Protein AF-A0A954Y7D4-F1 (afdb_monomer_lite)

pLDDT: mean 88.64, std 15.69, range [35.59, 98.69]

Structure (mmCIF, N/CA/C/O backbone):
data_AF-A0A954Y7D4-F1
#
_entry.id   AF-A0A954Y7D4-F1
#
loop_
_atom_site.group_PDB
_atom_site.id
_atom_site.type_symbol
_atom_site.label_atom_id
_atom_site.label_alt_id
_atom_site.label_comp_id
_atom_site.label_asym_id
_atom_site.label_entity_id
_atom_site.label_seq_id
_atom_site.pdbx_PDB_ins_code
_atom_site.Cartn_x
_atom_site.Cartn_y
_atom_site.Cartn_z
_atom_site.occupancy
_atom_site.B_iso_or_equiv
_atom_site.auth_seq_id
_atom_site.auth_comp_id
_atom_site.auth_asym_id
_atom_site.auth_atom_id
_atom_site.pdbx_PDB_model_num
ATOM 1 N N . VAL A 1 1 ? 17.483 16.650 -18.311 1.00 74.38 1 VAL A N 1
ATOM 2 C CA . VAL A 1 1 ? 17.751 15.655 -19.384 1.00 74.38 1 VAL A CA 1
ATOM 3 C C . VAL A 1 1 ? 17.767 14.214 -18.869 1.00 74.38 1 VAL A C 1
ATOM 5 O O . VAL A 1 1 ? 16.974 13.431 -19.365 1.00 74.38 1 VAL A O 1
ATOM 8 N N . LYS A 1 2 ? 18.585 13.851 -17.862 1.00 79.56 2 LYS A N 1
ATOM 9 C CA . LYS A 1 2 ? 18.688 12.456 -17.364 1.00 79.56 2 LYS A CA 1
ATOM 10 C C . LYS A 1 2 ? 17.365 11.861 -16.849 1.00 79.56 2 LYS A C 1
ATOM 12 O O . LYS A 1 2 ? 17.023 10.765 -17.259 1.00 79.56 2 LYS A O 1
ATOM 17 N N . VAL A 1 3 ? 16.605 12.601 -16.031 1.00 80.62 3 VAL A N 1
ATOM 18 C CA . VAL A 1 3 ? 15.269 12.177 -15.548 1.00 80.62 3 VAL A CA 1
ATOM 19 C C . VAL A 1 3 ? 14.344 11.841 -16.715 1.00 80.62 3 VAL A C 1
ATOM 21 O O . VAL A 1 3 ? 13.822 10.737 -16.782 1.00 80.62 3 VAL A O 1
ATOM 24 N N . ASN A 1 4 ? 14.189 12.772 -17.661 1.00 83.06 4 ASN A N 1
ATOM 25 C CA . ASN A 1 4 ? 13.307 12.589 -18.813 1.00 83.06 4 ASN A CA 1
ATOM 26 C C . ASN A 1 4 ? 13.740 11.395 -19.663 1.00 83.06 4 ASN A C 1
ATOM 28 O O . ASN A 1 4 ? 12.890 10.632 -20.093 1.00 83.06 4 ASN A O 1
ATOM 32 N N . ALA A 1 5 ? 15.047 11.196 -19.862 1.00 81.69 5 ALA A N 1
ATOM 33 C CA . ALA A 1 5 ? 15.552 10.021 -20.563 1.00 81.69 5 ALA A CA 1
ATOM 34 C C . ALA A 1 5 ? 15.165 8.720 -19.838 1.00 81.69 5 ALA A C 1
ATOM 36 O O . ALA A 1 5 ? 14.685 7.791 -20.479 1.00 81.69 5 ALA A O 1
ATOM 37 N N . THR A 1 6 ? 15.298 8.661 -18.510 1.00 85.75 6 THR A N 1
ATOM 38 C CA . THR A 1 6 ? 14.879 7.493 -17.720 1.00 85.75 6 THR A CA 1
ATOM 39 C C . THR A 1 6 ? 13.364 7.278 -17.750 1.00 85.75 6 THR A C 1
ATOM 41 O O . THR A 1 6 ? 12.918 6.143 -17.883 1.00 85.75 6 THR A O 1
ATOM 44 N N . LEU A 1 7 ? 12.566 8.346 -17.691 1.00 87.50 7 LEU A N 1
ATOM 45 C CA . LEU A 1 7 ? 11.111 8.250 -17.840 1.00 87.50 7 LEU A CA 1
ATOM 46 C C . LEU A 1 7 ? 10.727 7.736 -19.233 1.00 87.50 7 LEU A C 1
ATOM 48 O O . LEU A 1 7 ? 9.885 6.851 -19.342 1.00 87.50 7 LEU A O 1
ATOM 52 N N . ILE A 1 8 ? 11.395 8.226 -20.283 1.00 88.88 8 ILE A N 1
ATOM 53 C CA . ILE A 1 8 ? 11.207 7.749 -21.657 1.00 88.88 8 ILE A CA 1
ATOM 54 C C . ILE A 1 8 ? 11.532 6.258 -21.753 1.00 88.88 8 ILE A C 1
ATOM 56 O O . ILE A 1 8 ? 10.765 5.542 -22.384 1.00 88.88 8 ILE A O 1
ATOM 60 N N . LEU A 1 9 ? 12.590 5.761 -21.093 1.00 84.81 9 LEU A N 1
ATOM 61 C CA . LEU A 1 9 ? 12.877 4.318 -21.052 1.00 84.81 9 LEU A CA 1
ATOM 62 C C . LEU A 1 9 ? 11.690 3.516 -20.504 1.00 84.81 9 LEU A C 1
ATOM 64 O O . LEU A 1 9 ? 11.359 2.475 -21.061 1.00 84.81 9 LEU A O 1
ATOM 68 N N . GLY A 1 10 ? 11.024 4.016 -19.461 1.00 86.38 10 GLY A N 1
ATOM 69 C CA . GLY A 1 10 ? 9.807 3.408 -18.919 1.00 86.38 10 GLY A CA 1
ATOM 70 C C . GLY A 1 10 ? 8.606 3.439 -19.867 1.00 86.38 10 GLY A C 1
ATOM 71 O O . GLY A 1 10 ? 7.658 2.693 -19.647 1.00 86.38 10 GLY A O 1
ATOM 72 N N . MET A 1 11 ? 8.627 4.279 -20.907 1.00 91.88 11 MET A N 1
ATOM 73 C CA . MET A 1 11 ? 7.579 4.409 -21.927 1.00 91.88 11 MET A CA 1
ATOM 74 C C . MET A 1 11 ? 7.837 3.569 -23.189 1.00 91.88 11 MET A C 1
ATOM 76 O O . MET A 1 11 ? 7.009 3.571 -24.103 1.00 91.88 11 MET A O 1
ATOM 80 N N . LEU A 1 12 ? 8.985 2.891 -23.280 1.00 92.56 12 LEU A N 1
ATOM 81 C CA . LEU A 1 12 ? 9.344 2.111 -24.462 1.00 92.56 12 LEU A CA 1
ATOM 82 C C . LEU A 1 12 ? 8.626 0.761 -24.465 1.00 92.56 12 LEU A C 1
ATOM 84 O O . LEU A 1 12 ? 8.824 -0.062 -23.571 1.00 92.56 12 LEU A O 1
ATOM 88 N N . ASP A 1 13 ? 7.863 0.517 -25.526 1.00 93.00 13 ASP A N 1
ATOM 89 C CA . ASP A 1 13 ? 7.131 -0.723 -25.753 1.00 93.00 13 ASP A CA 1
ATOM 90 C C . ASP A 1 13 ? 7.637 -1.390 -27.048 1.00 93.00 13 ASP A C 1
ATOM 92 O O . ASP A 1 13 ? 7.922 -0.724 -28.040 1.00 93.00 13 ASP A O 1
ATOM 96 N N . GLU A 1 14 ? 7.761 -2.719 -27.049 1.00 93.00 14 GLU A N 1
ATOM 97 C CA . GLU A 1 14 ? 7.911 -3.532 -28.268 1.00 93.00 14 GLU A CA 1
ATOM 98 C C . GLU A 1 14 ? 6.660 -3.465 -29.142 1.00 93.00 14 GLU A C 1
ATOM 100 O O . GLU A 1 14 ? 6.738 -3.538 -30.368 1.00 93.00 14 GLU A O 1
ATOM 105 N N . LYS A 1 15 ? 5.500 -3.338 -28.495 1.00 93.56 15 LYS A N 1
ATOM 106 C CA . LYS A 1 15 ? 4.202 -3.202 -29.140 1.00 93.56 15 LYS A CA 1
ATOM 107 C C . LYS A 1 15 ? 3.377 -2.170 -28.389 1.00 93.56 15 LYS A C 1
ATOM 109 O O . LYS A 1 15 ? 3.099 -2.350 -27.204 1.00 93.56 15 LYS A O 1
ATOM 114 N N . TYR A 1 16 ? 2.975 -1.124 -29.098 1.00 93.00 16 TYR A N 1
ATOM 115 C CA . TYR A 1 16 ? 2.093 -0.083 -28.584 1.00 93.00 16 TYR A CA 1
ATOM 116 C C . TYR A 1 16 ? 0.629 -0.441 -28.837 1.00 93.00 16 TYR A C 1
ATOM 118 O O . TYR A 1 16 ? 0.301 -1.022 -29.874 1.00 93.00 16 TYR A O 1
ATOM 126 N N . ALA A 1 17 ? -0.248 -0.040 -27.915 1.00 91.88 17 ALA A N 1
ATOM 127 C CA . ALA A 1 17 ? -1.685 -0.143 -28.124 1.00 91.88 17 ALA A CA 1
ATOM 128 C C . ALA A 1 17 ? -2.104 0.696 -29.341 1.00 91.88 17 ALA A C 1
ATOM 130 O O . ALA A 1 17 ? -1.672 1.835 -29.526 1.00 91.88 17 ALA A O 1
ATOM 131 N N . THR A 1 18 ? -2.982 0.131 -30.157 1.00 93.56 18 THR A N 1
ATOM 132 C CA . THR A 1 18 ? -3.591 0.772 -31.323 1.00 93.56 18 THR A CA 1
ATOM 133 C C . THR A 1 18 ? -5.110 0.729 -31.196 1.00 93.56 18 THR A C 1
ATOM 135 O O . THR A 1 18 ? -5.657 0.015 -30.356 1.00 93.56 18 THR A O 1
ATOM 138 N N . ARG A 1 19 ? -5.825 1.457 -32.063 1.00 92.75 19 ARG A N 1
ATOM 139 C CA . ARG A 1 19 ? -7.298 1.428 -32.084 1.00 92.75 19 ARG A CA 1
ATOM 140 C C . ARG A 1 19 ? -7.861 0.017 -32.308 1.00 92.75 19 ARG A C 1
ATOM 142 O O . ARG A 1 19 ? -8.935 -0.286 -31.803 1.00 92.75 19 ARG A O 1
ATOM 149 N N . SER A 1 20 ? -7.159 -0.816 -33.075 1.00 92.62 20 SER A N 1
ATOM 150 C CA . SER A 1 20 ? -7.565 -2.188 -33.403 1.00 92.62 20 SER A CA 1
ATOM 151 C C . SER A 1 20 ? -7.034 -3.239 -32.429 1.00 92.62 20 SER A C 1
ATOM 153 O O . SER A 1 20 ? -7.540 -4.355 -32.417 1.00 92.62 20 SER A O 1
ATOM 155 N N . ASP A 1 21 ? -6.011 -2.910 -31.642 1.00 91.56 21 ASP A N 1
ATOM 156 C CA . ASP A 1 21 ? -5.343 -3.855 -30.754 1.00 91.56 21 ASP A CA 1
ATOM 157 C C . ASP A 1 21 ? -4.894 -3.148 -29.468 1.00 91.56 21 ASP A C 1
ATOM 159 O O . ASP A 1 21 ? -3.900 -2.418 -29.492 1.00 91.56 21 ASP A O 1
ATOM 163 N N . PRO A 1 22 ? -5.599 -3.349 -28.342 1.00 91.31 22 PRO A N 1
ATOM 164 C CA . PRO A 1 22 ? -5.269 -2.699 -27.080 1.00 91.31 22 PRO A CA 1
ATOM 165 C C . PRO A 1 22 ? -4.067 -3.338 -26.364 1.00 91.31 22 PRO A C 1
ATOM 167 O O . PRO A 1 22 ? -3.701 -2.878 -25.282 1.00 91.31 22 PRO A O 1
ATOM 170 N N . SER A 1 23 ? -3.462 -4.403 -26.907 1.00 91.94 23 SER A N 1
ATOM 171 C CA . SER A 1 23 ? -2.342 -5.073 -26.245 1.00 91.94 23 SER A CA 1
ATOM 172 C C . SER A 1 23 ? -1.068 -4.228 -26.282 1.00 91.94 23 SER A C 1
ATOM 174 O O . SER A 1 23 ? -0.642 -3.732 -27.325 1.00 91.94 23 SER A O 1
ATOM 176 N N . VAL A 1 24 ? -0.440 -4.100 -25.115 1.00 94.81 24 VAL A N 1
ATOM 177 C CA . VAL A 1 24 ? 0.851 -3.435 -24.932 1.00 94.81 24 VAL A CA 1
ATOM 178 C C . VAL A 1 24 ? 1.873 -4.483 -24.527 1.00 94.81 24 VAL A C 1
ATOM 180 O O . VAL A 1 24 ? 1.602 -5.321 -23.663 1.00 94.81 24 VAL A O 1
ATOM 183 N N . LYS A 1 25 ? 3.058 -4.426 -25.132 1.00 95.50 25 LYS A N 1
ATOM 184 C CA . LYS A 1 25 ? 4.201 -5.247 -24.736 1.00 95.50 25 LYS A CA 1
ATOM 185 C C . LYS A 1 25 ? 5.380 -4.333 -24.421 1.00 95.50 25 LYS A C 1
ATOM 187 O O . LYS A 1 25 ? 5.906 -3.736 -25.356 1.00 95.50 25 LYS A O 1
ATOM 192 N N . PRO A 1 26 ? 5.816 -4.220 -23.158 1.00 96.06 26 PRO A N 1
ATOM 193 C CA . PRO A 1 26 ? 6.962 -3.388 -22.811 1.00 96.06 26 PRO A CA 1
ATOM 194 C C . PRO A 1 26 ? 8.246 -3.856 -23.504 1.00 96.06 26 PRO A C 1
ATOM 196 O O . PRO A 1 26 ? 8.425 -5.051 -23.733 1.00 96.06 26 PRO A O 1
ATOM 199 N N . LEU A 1 27 ? 9.166 -2.936 -23.801 1.00 96.56 27 LEU A N 1
ATOM 200 C CA . LEU A 1 27 ? 10.442 -3.277 -24.432 1.00 96.56 27 LEU A CA 1
ATOM 201 C C . LEU A 1 27 ? 11.369 -3.990 -23.436 1.00 96.56 27 LEU A C 1
ATOM 203 O O . LEU A 1 27 ? 11.825 -3.378 -22.462 1.00 96.56 27 LEU A O 1
ATOM 207 N N . SER A 1 28 ? 11.726 -5.256 -23.695 1.00 95.75 28 SER A N 1
ATOM 208 C CA . SER A 1 28 ? 12.544 -6.056 -22.763 1.00 95.75 28 SER A CA 1
ATOM 209 C C . SER A 1 28 ? 13.934 -5.450 -22.530 1.00 95.75 28 SER A C 1
ATOM 211 O O . SER A 1 28 ? 14.467 -5.502 -21.418 1.00 95.75 28 SER A O 1
ATOM 213 N N . ALA A 1 29 ? 14.518 -4.794 -23.542 1.00 96.50 29 ALA A N 1
ATOM 214 C CA . ALA A 1 29 ? 15.793 -4.089 -23.395 1.00 96.50 29 ALA A CA 1
ATOM 215 C C . ALA A 1 29 ? 15.704 -2.898 -22.424 1.00 96.50 29 ALA A C 1
ATOM 217 O O . ALA A 1 29 ? 16.604 -2.725 -21.599 1.00 96.50 29 ALA A O 1
ATOM 218 N N . ALA A 1 30 ? 14.620 -2.118 -22.484 1.00 96.38 30 ALA A N 1
ATOM 219 C CA . ALA A 1 30 ? 14.383 -1.011 -21.564 1.00 96.38 30 ALA A CA 1
ATOM 220 C C . ALA A 1 30 ? 14.098 -1.525 -20.148 1.00 96.38 30 ALA A C 1
ATOM 222 O O . ALA A 1 30 ? 14.718 -1.060 -19.193 1.00 96.38 30 ALA A O 1
ATOM 223 N N . ASN A 1 31 ? 13.260 -2.561 -20.018 1.00 97.69 31 ASN A N 1
ATOM 224 C CA . ASN A 1 31 ? 12.991 -3.219 -18.740 1.00 97.69 31 ASN A CA 1
ATOM 225 C C . ASN A 1 31 ? 14.287 -3.670 -18.047 1.00 97.69 31 ASN A C 1
ATOM 227 O O . ASN A 1 31 ? 14.518 -3.353 -16.882 1.00 97.69 31 ASN A O 1
ATOM 231 N N . ARG A 1 32 ? 15.190 -4.322 -18.790 1.00 97.44 32 ARG A N 1
ATOM 232 C CA . ARG A 1 32 ? 16.501 -4.728 -18.275 1.00 97.44 32 ARG A CA 1
ATOM 233 C C . ARG A 1 32 ? 17.317 -3.535 -17.771 1.00 97.44 32 ARG A C 1
ATOM 235 O O . ARG A 1 32 ? 17.877 -3.620 -16.683 1.00 97.44 32 ARG A O 1
ATOM 242 N N . MET A 1 33 ? 17.371 -2.422 -18.504 1.00 96.69 33 MET A N 1
ATOM 243 C CA . MET A 1 33 ? 18.089 -1.225 -18.038 1.00 96.69 33 MET A CA 1
ATOM 244 C C . MET A 1 33 ? 17.497 -0.671 -16.737 1.00 96.69 33 MET A C 1
ATOM 246 O O . MET A 1 33 ? 18.247 -0.376 -15.809 1.00 96.69 33 MET A O 1
ATOM 250 N N . LEU A 1 34 ? 16.167 -0.593 -16.642 1.00 97.50 34 LEU A N 1
ATOM 251 C CA . LEU A 1 34 ? 15.466 -0.117 -15.446 1.00 97.50 34 LEU A CA 1
ATOM 252 C C . LEU A 1 34 ? 15.750 -1.021 -14.234 1.00 97.50 34 LEU A C 1
ATOM 254 O O . LEU A 1 34 ? 16.100 -0.516 -13.169 1.00 97.50 34 LEU A O 1
ATOM 258 N N . THR A 1 35 ? 15.696 -2.351 -14.402 1.00 97.69 35 THR A N 1
ATOM 259 C CA . THR A 1 35 ? 16.039 -3.304 -13.324 1.00 97.69 35 THR A CA 1
ATOM 260 C C . THR A 1 35 ? 17.491 -3.163 -12.867 1.00 97.69 35 THR A C 1
ATOM 262 O O . THR A 1 35 ? 17.752 -3.175 -11.668 1.00 97.69 35 THR A O 1
ATOM 265 N N . VAL A 1 36 ? 18.438 -2.949 -13.792 1.00 96.62 36 VAL A N 1
ATOM 266 C CA . VAL A 1 36 ? 19.850 -2.713 -13.452 1.00 96.62 36 VAL A CA 1
ATOM 267 C C . VAL A 1 36 ? 20.017 -1.430 -12.646 1.00 96.62 36 VAL A C 1
ATOM 269 O O . VAL A 1 36 ? 20.773 -1.431 -11.678 1.00 96.62 36 VAL A O 1
ATOM 272 N N . ILE A 1 37 ? 19.334 -0.344 -13.017 1.00 95.56 37 ILE A N 1
ATOM 273 C CA . ILE A 1 37 ? 19.409 0.915 -12.267 1.00 95.56 37 ILE A CA 1
ATOM 274 C C . ILE A 1 37 ? 18.891 0.711 -10.843 1.00 95.56 37 ILE A C 1
ATOM 276 O O . ILE A 1 37 ? 19.603 1.047 -9.900 1.00 95.56 37 ILE A O 1
ATOM 280 N N . VAL A 1 38 ? 17.701 0.122 -10.684 1.00 96.31 38 VAL A N 1
ATOM 281 C CA . VAL A 1 38 ? 17.097 -0.117 -9.363 1.00 96.31 38 VAL A CA 1
ATOM 282 C C . VAL A 1 38 ? 17.977 -1.036 -8.516 1.00 96.31 38 VAL A C 1
ATOM 284 O O . VAL A 1 38 ? 18.327 -0.678 -7.396 1.00 96.31 38 VAL A O 1
ATOM 287 N N . ASP A 1 39 ? 18.439 -2.165 -9.060 1.00 96.19 39 ASP A N 1
ATOM 288 C CA . ASP A 1 39 ? 19.313 -3.100 -8.337 1.00 96.19 39 ASP A CA 1
ATOM 289 C C . ASP A 1 39 ? 20.623 -2.440 -7.879 1.00 96.19 39 ASP A C 1
ATOM 291 O O . ASP A 1 39 ? 21.101 -2.684 -6.766 1.00 96.19 39 ASP A O 1
ATOM 295 N N . ARG A 1 40 ? 21.207 -1.584 -8.724 1.00 94.56 40 ARG A N 1
ATOM 296 C CA . ARG A 1 40 ? 22.406 -0.813 -8.383 1.00 94.56 40 ARG A CA 1
ATOM 297 C C . ARG A 1 40 ? 22.112 0.245 -7.327 1.00 94.56 40 ARG A C 1
ATOM 299 O O . ARG A 1 40 ? 22.937 0.437 -6.436 1.00 94.56 40 ARG A O 1
ATOM 306 N N . CYS A 1 41 ? 20.947 0.883 -7.380 1.00 92.31 41 CYS A N 1
ATOM 307 C CA . CYS A 1 41 ? 20.530 1.840 -6.369 1.00 92.31 41 CYS A CA 1
ATOM 308 C C . CYS A 1 41 ? 20.423 1.217 -4.978 1.00 92.31 41 CYS A C 1
ATOM 310 O O . CYS A 1 41 ? 21.061 1.737 -4.057 1.00 92.31 41 CYS A O 1
ATOM 312 N N . VAL A 1 42 ? 19.725 0.078 -4.870 1.00 91.06 42 VAL A N 1
ATOM 313 C CA . VAL A 1 42 ? 19.589 -0.690 -3.618 1.00 91.06 42 VAL A CA 1
ATOM 314 C C . VAL A 1 42 ? 20.952 -1.167 -3.105 1.00 91.06 42 VAL A C 1
ATOM 316 O O . VAL A 1 42 ? 21.188 -1.205 -1.903 1.00 91.06 42 VAL A O 1
ATOM 319 N N . SER A 1 43 ? 21.889 -1.474 -4.006 1.00 89.62 43 SER A N 1
ATOM 320 C CA . SER A 1 43 ? 23.260 -1.883 -3.656 1.00 89.62 43 SER A CA 1
ATOM 321 C C . SER A 1 43 ? 24.201 -0.701 -3.364 1.00 89.62 43 SER A C 1
ATOM 323 O O . SER A 1 43 ? 25.418 -0.846 -3.470 1.00 89.62 43 SER A O 1
ATOM 325 N N . ASN A 1 44 ? 23.664 0.485 -3.058 1.00 82.62 44 ASN A N 1
ATOM 326 C CA . ASN A 1 44 ? 24.415 1.715 -2.783 1.00 82.62 44 ASN A CA 1
ATOM 327 C C . ASN A 1 44 ? 25.338 2.214 -3.921 1.00 82.62 44 ASN A C 1
ATOM 329 O O . ASN A 1 44 ? 26.235 3.019 -3.680 1.00 82.62 44 ASN A O 1
ATOM 333 N N . GLN A 1 45 ? 25.099 1.823 -5.179 1.00 80.31 45 GLN A N 1
ATOM 334 C CA . GLN A 1 45 ? 25.885 2.286 -6.334 1.00 80.31 45 GLN A CA 1
ATOM 335 C C . GLN A 1 45 ? 25.340 3.569 -6.977 1.00 80.31 45 GLN A C 1
ATOM 337 O O . GLN A 1 45 ? 24.137 3.778 -7.100 1.00 80.31 45 GLN A O 1
ATOM 342 N N . THR A 1 46 ? 26.244 4.409 -7.474 1.00 72.62 46 THR A N 1
ATOM 343 C CA . THR A 1 46 ? 26.067 5.829 -7.822 1.00 72.62 46 THR A CA 1
ATOM 344 C C . THR A 1 46 ? 25.106 6.148 -8.983 1.00 72.62 46 THR A C 1
ATOM 346 O O . THR A 1 46 ? 25.513 6.596 -10.052 1.00 72.62 46 THR A O 1
ATOM 349 N N . PHE A 1 47 ? 23.797 6.052 -8.742 1.00 88.62 47 PHE A N 1
ATOM 350 C CA . PHE A 1 47 ? 22.785 6.815 -9.487 1.00 88.62 47 PHE A CA 1
ATOM 351 C C . PHE A 1 47 ? 22.107 7.869 -8.600 1.00 88.62 47 PHE A C 1
ATOM 353 O O . PHE A 1 47 ? 21.799 7.575 -7.448 1.00 88.62 47 PHE A O 1
ATOM 360 N N . PRO A 1 48 ? 21.850 9.090 -9.095 1.00 89.06 48 PRO A N 1
ATOM 361 C CA . PRO A 1 48 ? 21.063 10.079 -8.357 1.00 89.06 48 PRO A CA 1
ATOM 362 C C . PRO A 1 48 ? 19.646 9.575 -8.034 1.00 89.06 48 PRO A C 1
ATOM 364 O O . PRO A 1 48 ? 19.050 8.889 -8.865 1.00 89.06 48 PRO A O 1
ATOM 367 N N . SER A 1 49 ? 19.064 9.979 -6.896 1.00 90.25 49 SER A N 1
ATOM 368 C CA . SER A 1 49 ? 17.735 9.510 -6.448 1.00 90.25 49 SER A CA 1
ATOM 369 C C . SER A 1 49 ? 16.619 9.760 -7.467 1.00 90.25 49 SER A C 1
ATOM 371 O O . SER A 1 49 ? 15.691 8.972 -7.578 1.00 90.25 49 SER A O 1
ATOM 373 N N . TYR A 1 50 ? 16.732 10.818 -8.278 1.00 90.50 50 TYR A N 1
ATOM 374 C CA . TYR A 1 50 ? 15.772 11.106 -9.348 1.00 90.50 50 TYR A CA 1
ATOM 375 C C . TYR A 1 50 ? 15.815 10.100 -10.516 1.00 90.50 50 TYR A C 1
ATOM 377 O O . TYR A 1 50 ? 14.865 9.991 -11.286 1.00 90.50 50 TYR A O 1
ATOM 385 N N . VAL A 1 51 ? 16.943 9.408 -10.710 1.00 93.88 51 VAL A N 1
ATOM 386 C CA . VAL A 1 51 ? 17.086 8.345 -11.719 1.00 93.88 51 VAL A CA 1
ATOM 387 C C . VAL A 1 51 ? 16.467 7.060 -11.182 1.00 93.88 51 VAL A C 1
ATOM 389 O O . VAL A 1 51 ? 15.808 6.336 -11.923 1.00 93.88 51 VAL A O 1
ATOM 392 N N . GLU A 1 52 ? 16.643 6.797 -9.888 1.00 94.69 52 GLU A N 1
ATOM 393 C CA . GLU A 1 52 ? 16.009 5.679 -9.195 1.00 94.69 52 GLU A CA 1
ATOM 394 C C . GLU A 1 52 ? 14.486 5.809 -9.207 1.00 94.69 52 GLU A C 1
ATOM 396 O O . GLU A 1 52 ? 13.804 4.889 -9.652 1.00 94.69 52 GLU A O 1
ATOM 401 N N . SER A 1 53 ? 13.957 6.976 -8.821 1.00 94.44 53 SER A N 1
ATOM 402 C CA . SER A 1 53 ? 12.517 7.249 -8.840 1.00 94.44 53 SER A CA 1
ATOM 403 C C . SER A 1 53 ? 11.924 7.074 -10.237 1.00 94.44 53 SER A C 1
ATOM 405 O O . SER A 1 53 ? 10.948 6.348 -10.403 1.00 94.44 53 SER A O 1
ATOM 407 N N . ALA A 1 54 ? 12.549 7.660 -11.263 1.00 95.50 54 ALA A N 1
ATOM 408 C CA . ALA A 1 54 ? 12.118 7.495 -12.649 1.00 95.50 54 ALA A CA 1
ATOM 409 C C . ALA A 1 54 ? 12.184 6.028 -13.112 1.00 95.50 54 ALA A C 1
ATOM 411 O O . ALA A 1 54 ? 11.332 5.584 -13.881 1.00 95.50 54 ALA A O 1
ATOM 412 N N . SER A 1 55 ? 13.164 5.261 -12.623 1.00 97.25 55 SER A N 1
ATOM 413 C CA . SER A 1 55 ? 13.279 3.839 -12.955 1.00 97.25 55 SER A CA 1
ATOM 414 C C . SER A 1 55 ? 12.183 3.004 -12.299 1.00 97.25 55 SER A C 1
ATOM 416 O O . SER A 1 55 ? 11.634 2.118 -12.949 1.00 97.25 55 SER A O 1
ATOM 418 N N . LEU A 1 56 ? 11.821 3.312 -11.049 1.00 97.75 56 LEU A N 1
ATOM 419 C CA . LEU A 1 56 ? 10.705 2.673 -10.347 1.00 97.75 56 LEU A CA 1
ATOM 420 C C . LEU A 1 56 ? 9.367 2.947 -11.036 1.00 97.75 56 LEU A C 1
ATOM 422 O O . LEU A 1 56 ? 8.590 2.015 -11.208 1.00 97.75 56 LEU A O 1
ATOM 426 N N . VAL A 1 57 ? 9.134 4.174 -11.515 1.00 97.62 57 VAL A N 1
ATOM 427 C CA . VAL A 1 57 ? 7.947 4.504 -12.330 1.00 97.62 57 VAL A CA 1
ATOM 428 C C . VAL A 1 57 ? 7.908 3.664 -13.609 1.00 97.62 57 VAL A C 1
ATOM 430 O O . VAL A 1 57 ? 6.870 3.109 -13.959 1.00 97.62 57 VAL A O 1
ATOM 433 N N . GLY A 1 58 ? 9.045 3.516 -14.297 1.00 97.38 58 GLY A N 1
ATOM 434 C CA . GLY A 1 58 ? 9.137 2.665 -15.484 1.00 97.38 58 GLY A CA 1
ATOM 435 C C . GLY A 1 58 ? 8.866 1.185 -15.189 1.00 97.38 58 GLY A C 1
ATOM 436 O O . GLY A 1 58 ? 8.115 0.541 -15.922 1.00 97.38 58 GLY A O 1
ATOM 437 N N . LEU A 1 59 ? 9.436 0.640 -14.106 1.00 98.38 59 LEU A N 1
ATOM 438 C CA . LEU A 1 59 ? 9.180 -0.744 -13.689 1.00 98.38 59 LEU A CA 1
ATOM 439 C C . LEU A 1 59 ? 7.727 -0.961 -13.263 1.00 98.38 59 LEU A C 1
ATOM 441 O O . LEU A 1 59 ? 7.148 -1.985 -13.626 1.00 98.38 59 LEU A O 1
ATOM 445 N N . GLU A 1 60 ? 7.124 -0.009 -12.549 1.00 98.12 60 GLU A N 1
ATOM 446 C CA . GLU A 1 60 ? 5.704 -0.070 -12.209 1.00 98.12 60 GLU A CA 1
ATOM 447 C C . GLU A 1 60 ? 4.848 -0.089 -13.479 1.00 98.12 60 GLU A C 1
ATOM 449 O O . GLU A 1 60 ? 4.047 -1.009 -13.649 1.00 98.12 60 GLU A O 1
ATOM 454 N N . ARG A 1 61 ? 5.084 0.813 -14.439 1.00 97.44 61 ARG A N 1
ATOM 455 C CA . ARG A 1 61 ? 4.364 0.799 -15.723 1.00 97.44 61 ARG A CA 1
ATOM 456 C C . ARG A 1 61 ? 4.515 -0.536 -16.450 1.00 97.44 61 ARG A C 1
ATOM 458 O O . ARG A 1 61 ? 3.519 -1.087 -16.909 1.00 97.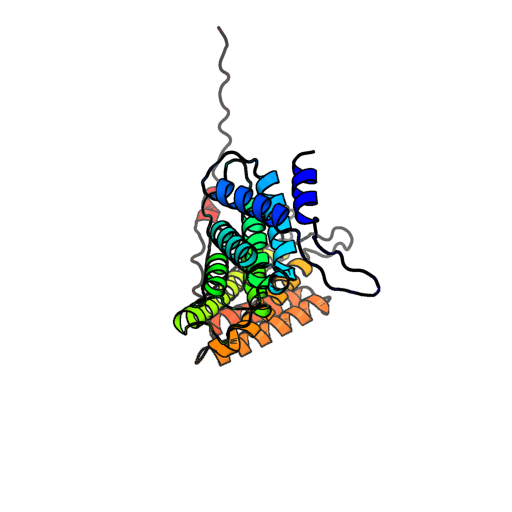44 61 ARG A O 1
ATOM 465 N N . HIS A 1 62 ? 5.735 -1.066 -16.553 1.00 97.88 62 HIS A N 1
ATOM 466 C CA . HIS A 1 62 ? 5.986 -2.344 -17.226 1.00 97.88 62 HIS A CA 1
ATOM 467 C C . HIS A 1 62 ? 5.266 -3.503 -16.522 1.00 97.88 62 HIS A C 1
ATOM 469 O O . HIS A 1 62 ? 4.698 -4.365 -17.190 1.00 97.88 62 HIS A O 1
ATOM 475 N N . SER A 1 63 ? 5.229 -3.502 -15.185 1.00 98.12 63 SER A N 1
ATOM 476 C CA . SER A 1 63 ? 4.575 -4.556 -14.402 1.00 98.12 63 SER A CA 1
ATOM 477 C C . SER A 1 63 ? 3.061 -4.650 -14.631 1.00 98.12 63 SER A C 1
ATOM 479 O O . SER A 1 63 ? 2.511 -5.742 -14.515 1.00 98.12 63 SER A O 1
ATOM 481 N N . ARG A 1 64 ? 2.384 -3.568 -15.056 1.00 97.56 64 ARG A N 1
ATOM 482 C CA . ARG A 1 64 ? 0.961 -3.609 -15.471 1.00 97.56 64 ARG A CA 1
ATOM 483 C C . ARG A 1 64 ? 0.709 -4.577 -16.629 1.00 97.56 64 ARG A C 1
ATOM 485 O O . ARG A 1 64 ? -0.407 -5.063 -16.790 1.00 97.56 64 ARG A O 1
ATOM 492 N N . TYR A 1 65 ? 1.749 -4.861 -17.412 1.00 97.12 65 TYR A N 1
ATOM 493 C CA . TYR A 1 65 ? 1.733 -5.754 -18.567 1.00 97.12 65 TYR A CA 1
ATOM 494 C C . TYR A 1 65 ? 2.581 -7.012 -18.326 1.00 97.12 65 TYR A C 1
ATOM 496 O O . TYR A 1 65 ? 3.106 -7.595 -19.275 1.00 97.12 65 TYR A O 1
ATOM 504 N N . ALA A 1 66 ? 2.723 -7.445 -17.067 1.00 96.56 66 ALA A N 1
ATOM 505 C CA . ALA A 1 66 ? 3.561 -8.585 -16.686 1.00 96.56 66 ALA A CA 1
ATOM 506 C C . ALA A 1 66 ? 3.229 -9.891 -17.431 1.00 96.56 66 ALA A C 1
ATOM 508 O O . ALA A 1 66 ? 4.101 -10.746 -17.561 1.00 96.56 66 ALA A O 1
ATOM 509 N N . ASP A 1 67 ? 2.002 -10.056 -17.927 1.00 96.44 67 ASP A N 1
ATOM 510 C CA . ASP A 1 67 ? 1.587 -11.239 -18.694 1.00 96.44 67 ASP A CA 1
ATOM 511 C C . ASP A 1 67 ? 2.054 -11.214 -20.158 1.00 96.44 67 ASP A C 1
ATOM 513 O O . ASP A 1 67 ? 2.165 -12.265 -20.782 1.00 96.44 67 ASP A O 1
ATOM 517 N N . ALA A 1 68 ? 2.379 -10.035 -20.699 1.00 96.44 68 ALA A N 1
ATOM 518 C CA . ALA A 1 68 ? 2.951 -9.877 -22.040 1.00 96.44 68 ALA A CA 1
ATOM 519 C C . ALA A 1 68 ? 4.493 -9.928 -22.046 1.00 96.44 68 ALA A C 1
ATOM 521 O O . ALA A 1 68 ? 5.113 -9.972 -23.112 1.00 96.44 68 ALA A O 1
ATOM 522 N N . MET A 1 69 ? 5.121 -9.892 -20.867 1.00 96.44 69 MET A N 1
ATOM 523 C CA . MET A 1 69 ? 6.574 -9.947 -20.702 1.00 96.44 69 MET A CA 1
ATOM 524 C C . MET A 1 69 ? 7.090 -11.384 -20.806 1.00 96.44 69 MET A C 1
ATOM 526 O O . MET A 1 69 ? 6.430 -12.331 -20.379 1.00 96.44 69 MET A O 1
ATOM 530 N N . ASP A 1 70 ? 8.315 -11.553 -21.306 1.00 96.31 70 ASP A N 1
ATOM 531 C CA . ASP A 1 70 ? 9.001 -12.840 -21.205 1.00 96.31 70 ASP A CA 1
ATOM 532 C C . ASP A 1 70 ? 9.307 -13.192 -19.735 1.00 96.31 70 ASP A C 1
ATOM 534 O O . ASP A 1 70 ? 9.439 -12.318 -18.870 1.00 96.31 70 ASP A O 1
ATOM 538 N N . THR A 1 71 ? 9.430 -14.490 -19.437 1.00 96.44 71 THR A N 1
ATOM 539 C CA . THR A 1 71 ? 9.632 -14.997 -18.069 1.00 96.44 71 THR A CA 1
ATOM 540 C C . THR A 1 71 ? 10.845 -14.370 -17.382 1.00 96.44 71 THR A C 1
ATOM 542 O O . THR A 1 71 ? 10.798 -14.082 -16.185 1.00 96.44 71 THR A O 1
ATOM 545 N N . GLN A 1 72 ? 11.926 -14.117 -18.124 1.00 96.38 72 GLN A N 1
ATOM 546 C CA . GLN A 1 72 ? 13.152 -13.559 -17.566 1.00 96.38 72 GLN A CA 1
ATOM 547 C C . GLN A 1 72 ? 12.956 -12.091 -17.164 1.00 96.38 72 GLN A C 1
ATOM 549 O O . GLN A 1 72 ? 13.318 -11.706 -16.049 1.00 96.38 72 GLN A O 1
ATOM 554 N N . SER A 1 73 ? 12.349 -11.271 -18.023 1.00 96.75 73 SER A N 1
ATOM 555 C CA . SER A 1 73 ? 11.995 -9.884 -17.701 1.00 96.75 73 SER A CA 1
ATOM 556 C C . SER A 1 73 ? 10.978 -9.793 -16.562 1.00 96.75 73 SER A C 1
ATOM 558 O O . SER A 1 73 ? 11.144 -8.958 -15.666 1.00 96.75 73 SER A O 1
ATOM 560 N N . LYS A 1 74 ? 9.975 -10.683 -16.532 1.00 97.75 74 LYS A N 1
ATOM 561 C CA . LYS A 1 74 ? 8.984 -10.776 -15.446 1.00 97.75 74 LYS A CA 1
ATOM 562 C C . LYS A 1 74 ? 9.666 -11.041 -14.097 1.00 97.75 74 LYS A C 1
ATOM 564 O O . LYS A 1 74 ? 9.468 -10.284 -13.145 1.00 97.75 74 LYS A O 1
ATOM 569 N N . ASN A 1 75 ? 10.543 -12.046 -14.040 1.00 97.75 75 ASN A N 1
ATOM 570 C CA . ASN A 1 75 ? 11.281 -12.420 -12.829 1.00 97.75 75 ASN A CA 1
ATOM 571 C C . ASN A 1 75 ? 12.259 -11.330 -12.370 1.00 97.75 75 ASN A C 1
ATOM 573 O O . ASN A 1 75 ? 12.349 -11.043 -11.175 1.00 97.75 75 ASN A O 1
ATOM 577 N N . ASN A 1 76 ? 12.980 -10.696 -13.300 1.00 97.69 76 ASN A N 1
ATOM 578 C CA . ASN A 1 76 ? 13.892 -9.603 -12.961 1.00 97.69 76 ASN A CA 1
ATOM 579 C C . ASN A 1 76 ? 13.145 -8.395 -12.401 1.00 97.69 76 ASN A C 1
ATOM 581 O O . ASN A 1 76 ? 13.563 -7.852 -11.383 1.00 97.69 76 ASN A O 1
ATOM 585 N N . THR A 1 77 ? 12.019 -8.030 -13.014 1.00 98.44 77 THR A N 1
ATOM 586 C CA . THR A 1 77 ? 11.175 -6.925 -12.544 1.00 98.44 77 THR A CA 1
ATOM 587 C C . THR A 1 77 ? 10.653 -7.196 -11.139 1.00 98.44 77 THR A C 1
ATOM 589 O O . THR A 1 77 ? 10.863 -6.377 -10.248 1.00 98.44 77 THR A O 1
ATOM 592 N N . ALA A 1 78 ? 10.062 -8.374 -10.907 1.00 98.50 78 ALA A N 1
ATOM 593 C CA . ALA A 1 78 ? 9.568 -8.769 -9.590 1.00 98.50 78 ALA A CA 1
ATOM 594 C C . ALA A 1 78 ? 10.669 -8.719 -8.516 1.00 98.50 78 ALA A C 1
ATOM 596 O O . ALA A 1 78 ? 10.476 -8.158 -7.439 1.00 98.50 78 ALA A O 1
ATOM 597 N N . ARG A 1 79 ? 11.854 -9.260 -8.825 1.00 98.38 79 ARG A N 1
ATOM 598 C CA . ARG A 1 79 ? 13.003 -9.269 -7.911 1.00 98.38 79 ARG A CA 1
ATOM 599 C C . ARG A 1 79 ? 13.507 -7.861 -7.586 1.00 98.38 79 ARG A C 1
ATOM 601 O O . ARG A 1 79 ? 13.789 -7.588 -6.422 1.00 98.38 79 ARG A O 1
ATOM 608 N N . SER A 1 80 ? 13.634 -6.981 -8.579 1.00 98.31 80 SER A N 1
ATOM 609 C CA . SER A 1 80 ? 14.085 -5.600 -8.357 1.00 98.31 80 SER A CA 1
ATOM 610 C C . SER A 1 80 ? 13.075 -4.789 -7.545 1.00 98.31 80 SER A C 1
ATOM 612 O O . SER A 1 80 ? 13.473 -4.063 -6.638 1.00 98.31 80 SER A O 1
ATOM 614 N N . LEU A 1 81 ? 11.773 -4.956 -7.801 1.00 98.56 81 LEU A N 1
ATOM 615 C CA . LEU A 1 81 ? 10.721 -4.290 -7.028 1.00 98.56 81 LEU A CA 1
ATOM 616 C C . LEU A 1 81 ? 10.681 -4.775 -5.570 1.00 98.56 81 LEU A C 1
ATOM 618 O O . LEU A 1 81 ? 10.575 -3.956 -4.662 1.00 98.56 81 LEU A O 1
ATOM 622 N N . LEU A 1 82 ? 10.852 -6.082 -5.328 1.00 98.56 82 LEU A N 1
ATOM 623 C CA . LEU A 1 82 ? 10.958 -6.641 -3.972 1.00 98.56 82 LEU A CA 1
ATOM 624 C C . LEU A 1 82 ? 12.124 -6.035 -3.181 1.00 98.56 82 LEU A C 1
ATOM 626 O O . LEU A 1 82 ? 11.962 -5.678 -2.016 1.00 98.56 82 LEU A O 1
ATOM 630 N N . LYS A 1 83 ? 13.291 -5.888 -3.819 1.00 97.62 83 LYS A N 1
ATOM 631 C CA . LYS A 1 83 ? 14.453 -5.228 -3.210 1.00 97.62 83 LYS A CA 1
ATOM 632 C C . LYS A 1 83 ? 14.168 -3.763 -2.880 1.00 97.62 83 LYS A C 1
ATOM 634 O O . LYS A 1 83 ? 14.532 -3.314 -1.799 1.00 97.62 83 LYS A O 1
ATOM 639 N N . ALA A 1 84 ? 13.521 -3.041 -3.796 1.00 97.19 84 ALA A N 1
ATOM 640 C CA . ALA A 1 84 ? 13.204 -1.627 -3.623 1.00 97.19 84 ALA A CA 1
ATOM 641 C C . ALA A 1 84 ? 12.181 -1.383 -2.500 1.00 97.19 84 ALA A C 1
ATOM 643 O O . ALA A 1 84 ? 12.371 -0.469 -1.705 1.00 97.19 84 ALA A O 1
ATOM 644 N N . VAL A 1 85 ? 11.142 -2.221 -2.373 1.00 97.75 85 VAL A N 1
ATOM 645 C CA . VAL A 1 85 ? 10.195 -2.152 -1.240 1.00 97.75 85 VAL A CA 1
ATOM 646 C C . VAL A 1 85 ? 10.905 -2.383 0.094 1.00 97.75 85 VAL A C 1
ATOM 648 O O . VAL A 1 85 ? 10.654 -1.667 1.060 1.00 97.75 85 VAL A O 1
ATOM 651 N N . ALA A 1 86 ? 11.804 -3.368 0.153 1.00 96.69 86 ALA A N 1
ATOM 652 C CA . ALA A 1 86 ? 12.502 -3.743 1.381 1.00 96.69 86 ALA A CA 1
ATOM 653 C C . ALA A 1 86 ? 13.646 -2.786 1.772 1.00 96.69 86 ALA A C 1
ATOM 655 O O . ALA A 1 86 ? 14.246 -2.948 2.839 1.00 96.69 86 ALA A O 1
ATOM 656 N N . GLN A 1 87 ? 13.972 -1.806 0.926 1.00 95.06 87 GLN A N 1
ATOM 657 C CA . GLN A 1 87 ? 15.103 -0.909 1.118 1.00 95.06 87 GLN A CA 1
ATOM 658 C C . GLN A 1 87 ? 14.935 -0.060 2.384 1.00 95.06 87 GLN A C 1
ATOM 660 O O . GLN A 1 87 ? 14.028 0.758 2.499 1.00 95.06 87 GLN A O 1
ATOM 665 N N . GLN A 1 88 ? 15.831 -0.237 3.352 1.00 89.44 88 GLN A N 1
ATOM 666 C CA . GLN A 1 88 ? 15.784 0.499 4.622 1.00 89.44 88 GLN A CA 1
ATOM 667 C C . GLN A 1 88 ? 16.442 1.877 4.517 1.00 89.44 88 GLN A C 1
ATOM 669 O O . GLN A 1 88 ? 15.989 2.849 5.122 1.00 89.44 88 GLN A O 1
ATOM 674 N N . GLU A 1 89 ? 17.497 1.970 3.713 1.00 84.25 89 GLU A N 1
ATOM 675 C CA . GLU A 1 89 ? 18.314 3.166 3.587 1.00 84.25 89 GLU A CA 1
ATOM 676 C C . GLU A 1 89 ? 18.255 3.695 2.159 1.00 84.25 89 GLU A C 1
ATOM 678 O O . GLU A 1 89 ? 18.536 2.990 1.191 1.00 84.25 89 GLU A O 1
ATOM 683 N N . TYR A 1 90 ? 17.909 4.971 2.033 1.00 87.38 90 TYR A N 1
ATOM 684 C CA . TYR A 1 90 ? 18.083 5.720 0.796 1.00 87.38 90 TYR A CA 1
ATOM 685 C C . TYR A 1 90 ? 19.174 6.747 1.016 1.00 87.38 90 TYR A C 1
ATOM 687 O O . TYR A 1 90 ? 19.364 7.249 2.127 1.00 87.38 90 TYR A O 1
ATOM 695 N N . ARG A 1 91 ? 19.870 7.099 -0.059 1.00 83.31 91 ARG A N 1
ATOM 696 C CA . ARG A 1 91 ? 20.995 8.026 0.039 1.00 83.31 91 ARG A CA 1
ATOM 697 C C . ARG A 1 91 ? 20.547 9.408 0.465 1.00 83.31 91 ARG A C 1
ATOM 699 O O . ARG A 1 91 ? 19.517 9.906 0.012 1.00 83.31 91 ARG A O 1
ATOM 706 N N . SER A 1 92 ? 21.378 10.053 1.272 1.00 78.62 92 SER A N 1
ATOM 707 C CA . SER A 1 92 ? 21.253 11.481 1.533 1.00 78.62 92 SER A CA 1
ATOM 708 C C . SER A 1 92 ? 21.523 12.276 0.241 1.00 78.62 92 SER A C 1
ATOM 710 O O . SER A 1 92 ? 22.438 11.905 -0.501 1.00 78.62 92 SER A O 1
ATOM 712 N N . PRO A 1 93 ? 20.753 13.337 -0.067 1.00 85.62 93 PRO A N 1
ATOM 713 C CA . PRO A 1 93 ? 19.690 13.941 0.742 1.00 85.62 93 PRO A CA 1
ATOM 714 C C . PRO A 1 93 ? 18.269 13.557 0.273 1.00 85.62 93 PRO A C 1
ATOM 716 O O . PRO A 1 93 ? 17.452 14.433 0.007 1.00 85.62 93 PRO A O 1
ATOM 719 N N . THR A 1 94 ? 17.936 12.266 0.136 1.00 89.75 94 THR A N 1
ATOM 720 C CA . THR A 1 94 ? 16.563 11.860 -0.236 1.00 89.75 94 THR A CA 1
ATOM 721 C C . THR A 1 94 ? 15.606 12.108 0.938 1.00 89.75 94 THR A C 1
ATOM 723 O O . THR A 1 94 ? 15.743 11.451 1.976 1.00 89.75 94 THR A O 1
ATOM 726 N N . PRO A 1 95 ? 14.628 13.026 0.814 1.00 91.94 95 PRO A N 1
ATOM 727 C CA . PRO A 1 95 ? 13.729 13.359 1.915 1.00 91.94 95 PRO A CA 1
ATOM 728 C C . PRO A 1 95 ? 12.811 12.179 2.261 1.00 91.94 95 PRO A C 1
ATOM 730 O O . PRO A 1 95 ? 12.509 11.345 1.409 1.00 91.94 95 PRO A O 1
ATOM 733 N N . ARG A 1 96 ? 12.333 12.105 3.514 1.00 92.56 96 ARG A N 1
ATOM 734 C CA . ARG A 1 96 ? 11.455 11.017 4.006 1.00 92.56 96 ARG A CA 1
ATOM 735 C C . ARG A 1 96 ? 10.238 10.780 3.109 1.00 92.56 96 ARG A C 1
ATOM 737 O O . ARG A 1 96 ? 9.993 9.634 2.757 1.00 92.56 96 ARG A O 1
ATOM 744 N N . SER A 1 97 ? 9.553 11.838 2.683 1.00 92.75 97 SER A N 1
ATOM 745 C CA . SER A 1 97 ? 8.395 11.741 1.785 1.00 92.75 97 SER A CA 1
ATOM 746 C C . SER A 1 97 ? 8.741 11.088 0.443 1.00 92.75 97 SER A C 1
ATOM 748 O O . SER A 1 97 ? 8.026 10.199 -0.008 1.00 92.75 97 SER A O 1
ATOM 750 N N . ALA A 1 98 ? 9.875 11.451 -0.166 1.00 94.19 98 ALA A N 1
ATOM 751 C CA . ALA A 1 98 ? 10.329 10.821 -1.405 1.00 94.19 98 ALA A CA 1
ATOM 752 C C . ALA A 1 98 ? 10.683 9.341 -1.202 1.00 94.19 98 ALA A C 1
ATOM 754 O O . ALA A 1 98 ? 10.344 8.520 -2.048 1.00 94.19 98 ALA A O 1
ATOM 755 N N . ARG A 1 99 ? 11.309 8.981 -0.071 1.00 95.25 99 ARG A N 1
ATOM 756 C CA . ARG A 1 99 ? 11.603 7.576 0.274 1.00 95.25 99 ARG A CA 1
ATOM 757 C C . ARG A 1 99 ? 10.321 6.750 0.388 1.00 95.25 99 ARG A C 1
ATOM 759 O O . ARG A 1 99 ? 10.226 5.690 -0.221 1.00 95.25 99 ARG A O 1
ATOM 766 N N . ASN A 1 100 ? 9.329 7.262 1.113 1.00 96.19 100 ASN A N 1
ATOM 767 C CA . ASN A 1 100 ? 8.035 6.602 1.294 1.00 96.19 100 ASN A CA 1
ATOM 768 C C . ASN A 1 100 ? 7.303 6.433 -0.044 1.00 96.19 100 ASN A C 1
ATOM 770 O O . ASN A 1 100 ? 6.853 5.334 -0.363 1.00 96.19 100 ASN A O 1
ATOM 774 N N . TRP A 1 101 ? 7.288 7.479 -0.876 1.00 96.94 101 TRP A N 1
ATOM 775 C CA . TRP A 1 101 ? 6.731 7.408 -2.226 1.00 96.94 101 TRP A CA 1
ATOM 776 C C . TRP A 1 101 ? 7.453 6.369 -3.102 1.00 96.94 101 TRP A C 1
ATOM 778 O O . TRP A 1 101 ? 6.796 5.594 -3.788 1.00 96.94 101 TRP A O 1
ATOM 788 N N . MET A 1 102 ? 8.788 6.275 -3.045 1.00 97.38 102 MET A N 1
ATOM 789 C CA . MET A 1 102 ? 9.547 5.268 -3.805 1.00 97.38 102 MET A CA 1
ATOM 790 C C . MET A 1 102 ? 9.215 3.837 -3.365 1.00 97.38 102 MET A C 1
ATOM 792 O O . MET A 1 102 ? 9.047 2.963 -4.219 1.00 97.38 102 MET A O 1
ATOM 796 N N . LYS A 1 103 ? 9.075 3.592 -2.054 1.00 98.00 103 LYS A N 1
ATOM 797 C CA . LYS A 1 103 ? 8.620 2.293 -1.533 1.00 98.00 103 LYS A CA 1
ATOM 798 C C . LYS A 1 103 ? 7.217 1.952 -2.019 1.00 98.00 103 LYS A C 1
ATOM 800 O O . LYS A 1 103 ? 6.993 0.836 -2.481 1.00 98.00 103 LYS A O 1
ATOM 805 N N . LEU A 1 104 ? 6.294 2.912 -1.959 1.00 98.38 104 LEU A N 1
ATOM 806 C CA . LEU A 1 104 ? 4.930 2.725 -2.447 1.00 98.38 104 LEU A CA 1
ATOM 807 C C . LEU A 1 104 ? 4.907 2.428 -3.947 1.00 98.38 104 LEU A C 1
ATOM 809 O O . LEU A 1 104 ? 4.247 1.483 -4.361 1.00 98.38 104 LEU A O 1
ATOM 813 N N . GLN A 1 105 ? 5.699 3.147 -4.747 1.00 98.31 105 GLN A N 1
ATOM 814 C CA . GLN A 1 105 ? 5.809 2.912 -6.188 1.00 98.31 105 GLN A CA 1
ATOM 815 C C . GLN A 1 105 ? 6.295 1.490 -6.500 1.00 98.31 105 GLN A C 1
ATOM 817 O O . GLN A 1 105 ? 5.812 0.842 -7.431 1.00 98.31 105 GLN A O 1
ATOM 822 N N . ALA A 1 106 ? 7.243 0.984 -5.709 1.00 98.56 106 ALA A N 1
ATOM 823 C CA . ALA A 1 106 ? 7.715 -0.386 -5.835 1.00 98.56 106 ALA A CA 1
ATOM 824 C C . ALA A 1 106 ? 6.631 -1.406 -5.427 1.00 98.56 106 ALA A C 1
ATOM 826 O O . ALA A 1 106 ? 6.445 -2.410 -6.118 1.00 98.56 106 ALA A O 1
ATOM 827 N N . ALA A 1 107 ? 5.876 -1.130 -4.358 1.00 98.69 107 ALA A N 1
ATOM 828 C CA . ALA A 1 107 ? 4.762 -1.963 -3.908 1.00 98.69 107 ALA A CA 1
ATOM 829 C C . ALA A 1 107 ? 3.608 -1.996 -4.926 1.00 98.69 107 ALA A C 1
ATOM 831 O O . ALA A 1 107 ? 3.065 -3.066 -5.198 1.00 98.69 107 ALA A O 1
ATOM 832 N N . GLU A 1 108 ? 3.280 -0.865 -5.557 1.00 98.69 108 GLU A N 1
ATOM 833 C CA . GLU A 1 108 ? 2.328 -0.790 -6.673 1.00 98.69 108 GLU A CA 1
ATOM 834 C C . GLU A 1 108 ? 2.762 -1.689 -7.832 1.00 98.69 108 GLU A C 1
ATOM 836 O O . GLU A 1 108 ? 1.951 -2.443 -8.378 1.00 98.69 108 GLU A O 1
ATOM 841 N N . GLY A 1 109 ? 4.058 -1.661 -8.160 1.00 98.56 109 GLY A N 1
ATOM 842 C CA . GLY A 1 109 ? 4.641 -2.539 -9.167 1.00 98.56 109 GLY A CA 1
ATOM 843 C C . GLY A 1 109 ? 4.497 -4.022 -8.819 1.00 98.56 109 GLY A C 1
ATOM 844 O O . GLY A 1 109 ? 4.211 -4.836 -9.691 1.00 98.56 109 GLY A O 1
ATOM 845 N N . ILE A 1 110 ? 4.648 -4.392 -7.545 1.00 98.50 110 ILE A N 1
ATOM 846 C CA . ILE A 1 110 ? 4.419 -5.765 -7.069 1.00 98.50 110 ILE A CA 1
ATOM 847 C C . ILE A 1 110 ? 2.936 -6.146 -7.188 1.00 98.50 110 ILE A C 1
ATOM 849 O O . ILE A 1 110 ? 2.611 -7.227 -7.681 1.00 98.50 110 ILE A O 1
ATOM 853 N N . ALA A 1 111 ? 2.025 -5.259 -6.789 1.00 98.56 111 ALA A N 1
ATOM 854 C CA . ALA A 1 111 ? 0.586 -5.510 -6.839 1.00 98.56 111 ALA A CA 1
ATOM 855 C C . ALA A 1 111 ? 0.061 -5.700 -8.277 1.00 98.56 111 ALA A C 1
ATOM 857 O O . ALA A 1 111 ? -0.903 -6.435 -8.493 1.00 98.56 111 ALA A O 1
ATOM 858 N N . ASN A 1 112 ? 0.721 -5.111 -9.281 1.00 98.50 112 ASN A N 1
ATOM 859 C CA . ASN A 1 112 ? 0.395 -5.312 -10.698 1.00 98.50 112 ASN A CA 1
ATOM 860 C C . ASN A 1 112 ? 0.554 -6.761 -11.189 1.00 98.50 112 ASN A C 1
ATOM 862 O O . ASN A 1 112 ? -0.054 -7.119 -12.196 1.00 98.50 112 ASN A O 1
ATOM 866 N N . PHE A 1 113 ? 1.301 -7.615 -10.478 1.00 98.12 113 PHE A N 1
ATOM 867 C CA . PHE A 1 113 ? 1.392 -9.047 -10.791 1.00 98.12 113 PHE A CA 1
ATOM 868 C C . PHE A 1 113 ? 0.132 -9.835 -10.400 1.00 98.12 113 PHE A C 1
ATOM 870 O O . PHE A 1 113 ? 0.056 -11.024 -10.710 1.00 98.12 113 PHE A O 1
ATOM 877 N N . LYS A 1 114 ? -0.831 -9.202 -9.708 1.00 98.12 114 LYS A N 1
ATOM 878 C CA . LYS A 1 114 ? -2.157 -9.744 -9.354 1.00 98.12 114 LYS A CA 1
ATOM 879 C C . LYS A 1 114 ? -2.145 -11.088 -8.616 1.00 98.12 114 LYS A C 1
ATOM 881 O O . LYS A 1 114 ? -3.155 -11.776 -8.580 1.00 98.12 114 LYS A O 1
ATOM 886 N N . SER A 1 115 ? -1.033 -11.463 -7.994 1.00 97.69 115 SER A N 1
ATOM 887 C CA . SER A 1 115 ? -0.908 -12.693 -7.207 1.00 97.69 115 SER A CA 1
ATOM 888 C C . SER A 1 115 ? -0.096 -12.432 -5.948 1.00 97.69 115 SER A C 1
ATOM 890 O O . SER A 1 115 ? 0.742 -11.532 -5.927 1.00 97.69 115 SER A O 1
ATOM 892 N N . ALA A 1 116 ? -0.270 -13.263 -4.922 1.00 97.94 116 ALA A N 1
ATOM 893 C CA . ALA A 1 116 ? 0.577 -13.250 -3.729 1.00 97.94 116 ALA A CA 1
ATOM 894 C C . ALA A 1 116 ? 2.055 -13.614 -4.007 1.00 97.94 116 ALA A C 1
ATOM 896 O O . ALA A 1 116 ? 2.908 -13.430 -3.135 1.00 97.94 116 ALA A O 1
ATOM 897 N N . GLY A 1 117 ? 2.379 -14.089 -5.216 1.00 97.50 117 GLY A N 1
ATOM 898 C CA . GLY A 1 117 ? 3.702 -14.572 -5.603 1.00 97.50 117 GLY A CA 1
ATOM 899 C C . GLY A 1 117 ? 4.046 -15.945 -5.004 1.00 97.50 117 GLY A C 1
ATOM 900 O O . GLY A 1 117 ? 3.315 -16.461 -4.154 1.00 97.50 117 GLY A O 1
ATOM 901 N N . PRO A 1 118 ? 5.168 -16.561 -5.419 1.00 96.88 118 PRO A N 1
ATOM 902 C CA . PRO A 1 118 ? 5.616 -17.838 -4.868 1.00 96.88 118 PRO A CA 1
ATOM 903 C C . PRO A 1 118 ? 5.774 -17.760 -3.345 1.00 96.88 118 PRO A C 1
ATOM 905 O O . PRO A 1 118 ? 6.444 -16.860 -2.835 1.00 96.88 118 PRO A O 1
ATOM 908 N N . ASN A 1 119 ? 5.144 -18.688 -2.618 1.00 97.06 119 ASN A N 1
ATOM 909 C CA . ASN A 1 119 ? 5.110 -18.712 -1.148 1.00 97.06 119 ASN A CA 1
ATOM 910 C C . ASN A 1 119 ? 4.617 -17.399 -0.500 1.00 97.06 119 ASN A C 1
ATOM 912 O O . ASN A 1 119 ? 5.000 -17.084 0.626 1.00 97.06 119 ASN A O 1
ATOM 916 N N . GLY A 1 120 ? 3.798 -16.607 -1.199 1.00 97.88 120 GLY A N 1
ATOM 917 C CA . GLY A 1 120 ? 3.264 -15.351 -0.672 1.00 97.88 120 GLY A CA 1
ATOM 918 C C . GLY A 1 120 ? 4.280 -14.206 -0.580 1.00 97.88 120 GLY A C 1
ATOM 919 O O . GLY A 1 120 ? 4.034 -13.238 0.138 1.00 97.88 120 GLY A O 1
ATOM 920 N N . VAL A 1 121 ? 5.431 -14.290 -1.262 1.00 98.25 121 VAL A N 1
ATOM 921 C CA . VAL A 1 121 ? 6.520 -13.300 -1.134 1.00 98.25 121 VAL A CA 1
ATOM 922 C C . VAL A 1 121 ? 6.101 -11.867 -1.493 1.00 98.25 121 VAL A C 1
ATOM 924 O O . VAL A 1 121 ? 6.569 -10.922 -0.861 1.00 98.25 121 VAL A O 1
ATOM 927 N N . PHE A 1 122 ? 5.198 -11.687 -2.461 1.00 98.50 122 PHE A N 1
ATOM 928 C CA . PHE A 1 122 ? 4.704 -10.365 -2.857 1.00 98.50 122 PHE A CA 1
ATOM 929 C C . PHE A 1 122 ? 3.789 -9.779 -1.787 1.00 98.50 122 PHE A C 1
ATOM 931 O O . PHE A 1 122 ? 3.978 -8.639 -1.365 1.00 98.50 122 PHE A O 1
ATOM 938 N N . ALA A 1 123 ? 2.850 -10.585 -1.291 1.00 98.38 123 ALA A N 1
ATOM 939 C CA . ALA A 1 123 ? 1.948 -10.172 -0.225 1.00 98.38 123 ALA A CA 1
ATOM 940 C C . ALA A 1 123 ? 2.720 -9.855 1.069 1.00 98.38 123 ALA A C 1
ATOM 942 O O . ALA A 1 123 ? 2.477 -8.832 1.705 1.00 98.38 123 ALA A O 1
ATOM 943 N N . LYS A 1 124 ? 3.728 -10.670 1.406 1.00 98.44 124 LYS A N 1
ATOM 944 C CA . LYS A 1 124 ? 4.624 -10.436 2.546 1.00 98.44 124 LYS A CA 1
ATOM 945 C C . LYS A 1 124 ? 5.386 -9.113 2.437 1.00 98.44 124 LYS A C 1
ATOM 947 O O . LYS A 1 124 ? 5.551 -8.430 3.443 1.00 98.44 124 LYS A O 1
ATOM 952 N N . ALA A 1 125 ? 5.856 -8.747 1.244 1.00 98.56 125 ALA A N 1
ATOM 953 C CA . ALA A 1 125 ? 6.560 -7.482 1.040 1.00 98.56 125 ALA A CA 1
ATOM 954 C C . ALA A 1 125 ? 5.646 -6.271 1.285 1.00 98.56 125 ALA A C 1
ATOM 956 O O . ALA A 1 125 ? 6.054 -5.328 1.961 1.00 98.56 125 ALA A O 1
ATOM 957 N N . ILE A 1 126 ? 4.399 -6.323 0.805 1.00 98.56 126 ILE A N 1
ATOM 958 C CA . ILE A 1 126 ? 3.406 -5.271 1.064 1.00 98.56 126 ILE A CA 1
ATOM 959 C C . ILE A 1 126 ? 3.050 -5.219 2.553 1.00 98.56 126 ILE A C 1
ATOM 961 O O . ILE A 1 126 ? 3.063 -4.137 3.130 1.00 98.56 126 ILE A O 1
ATOM 965 N N . ALA A 1 127 ? 2.826 -6.366 3.205 1.00 98.25 127 ALA A N 1
ATOM 966 C CA . ALA A 1 127 ? 2.600 -6.419 4.652 1.00 98.25 127 ALA A CA 1
ATOM 967 C C . ALA A 1 127 ? 3.761 -5.788 5.440 1.00 98.25 127 ALA A C 1
ATOM 969 O O . ALA A 1 127 ? 3.529 -5.026 6.373 1.00 98.25 127 ALA A O 1
ATOM 970 N N . GLY A 1 128 ? 5.006 -6.054 5.028 1.00 98.19 128 GLY A N 1
ATOM 971 C CA . GLY A 1 128 ? 6.196 -5.445 5.620 1.00 98.19 128 GLY A CA 1
ATOM 972 C C . GLY A 1 128 ? 6.205 -3.920 5.500 1.00 98.19 128 GLY A C 1
ATOM 973 O O . GLY A 1 128 ? 6.494 -3.245 6.481 1.00 98.19 128 GLY A O 1
ATOM 974 N N . LEU A 1 129 ? 5.821 -3.375 4.339 1.00 98.06 129 LEU A N 1
ATOM 975 C CA . LEU A 1 129 ? 5.690 -1.927 4.143 1.00 98.06 129 LEU A CA 1
ATOM 976 C C . LEU A 1 129 ? 4.585 -1.323 5.025 1.00 98.06 129 LEU A C 1
ATOM 978 O O . LEU A 1 129 ? 4.774 -0.270 5.627 1.00 98.06 129 LEU A O 1
ATOM 982 N N . VAL A 1 130 ? 3.445 -2.009 5.132 1.00 98.19 130 VAL A N 1
ATOM 983 C CA . VAL A 1 130 ? 2.303 -1.623 5.979 1.00 98.19 130 VAL A CA 1
ATOM 984 C C . VAL A 1 130 ? 2.674 -1.632 7.469 1.00 98.19 130 VAL A C 1
ATOM 986 O O . VAL A 1 130 ? 2.155 -0.824 8.236 1.00 98.19 130 VAL A O 1
ATOM 989 N N . GLN A 1 131 ? 3.586 -2.509 7.892 1.00 97.19 131 GLN A N 1
ATOM 990 C CA . GLN A 1 131 ? 4.059 -2.623 9.278 1.00 97.19 131 GLN A CA 1
ATOM 991 C C . GLN A 1 131 ? 5.267 -1.724 9.595 1.00 97.19 131 GLN A C 1
ATOM 993 O O . GLN A 1 131 ? 5.683 -1.644 10.747 1.00 97.19 131 GLN A O 1
ATOM 998 N N . GLU A 1 132 ? 5.851 -1.041 8.608 1.00 96.94 132 GLU A N 1
ATOM 999 C CA . GLU A 1 132 ? 7.056 -0.242 8.822 1.00 96.94 132 GLU A CA 1
ATOM 1000 C C . GLU A 1 132 ? 6.732 1.113 9.473 1.00 96.94 132 GLU A C 1
ATOM 1002 O O . GLU A 1 132 ? 6.349 2.065 8.800 1.00 96.94 132 GLU A O 1
ATOM 1007 N N . GLU A 1 133 ? 6.968 1.243 10.781 1.00 94.81 133 GLU A N 1
ATOM 1008 C CA . GLU A 1 133 ? 6.674 2.461 11.566 1.00 94.81 133 GLU A CA 1
ATOM 1009 C C . GLU A 1 133 ? 7.378 3.734 11.060 1.00 94.81 133 GLU A C 1
ATOM 1011 O O . GLU A 1 133 ? 6.934 4.859 11.299 1.00 94.81 133 GLU A O 1
ATOM 1016 N N . ARG A 1 134 ? 8.500 3.582 10.347 1.00 94.25 134 ARG A N 1
ATOM 1017 C CA . ARG A 1 134 ? 9.238 4.710 9.756 1.00 94.25 134 ARG A CA 1
ATOM 1018 C C . ARG A 1 134 ? 8.542 5.283 8.523 1.00 94.25 134 ARG A C 1
ATOM 1020 O O . ARG A 1 134 ? 8.811 6.435 8.157 1.00 94.25 134 ARG A O 1
ATOM 1027 N N . VAL A 1 135 ? 7.650 4.523 7.901 1.00 95.81 135 VAL A N 1
ATOM 1028 C CA . VAL A 1 135 ? 6.833 4.962 6.771 1.00 95.81 135 VAL A CA 1
ATOM 1029 C C . VAL A 1 135 ? 5.642 5.747 7.312 1.00 95.81 135 VAL A C 1
ATOM 1031 O O . VAL A 1 135 ? 5.085 5.416 8.355 1.00 95.81 135 VAL A O 1
ATOM 1034 N N . ASP A 1 136 ? 5.298 6.852 6.652 1.00 96.00 136 ASP A N 1
ATOM 1035 C CA . ASP A 1 136 ? 4.169 7.668 7.097 1.00 96.00 136 ASP A CA 1
ATOM 1036 C C . ASP A 1 136 ? 2.841 6.911 6.962 1.00 96.00 136 ASP A C 1
ATOM 1038 O O . ASP A 1 136 ? 2.683 6.018 6.124 1.00 96.00 136 ASP A O 1
ATOM 1042 N N . LEU A 1 137 ? 1.886 7.256 7.825 1.00 96.75 137 LEU A N 1
ATOM 1043 C CA . LEU A 1 137 ? 0.592 6.590 7.869 1.00 96.75 137 LEU A CA 1
ATOM 1044 C C . LEU A 1 137 ? -0.168 6.656 6.528 1.00 96.75 137 LEU A C 1
ATOM 1046 O O . LEU A 1 137 ? -0.660 5.609 6.108 1.00 96.75 137 LEU A O 1
ATOM 1050 N N . PRO A 1 138 ? -0.230 7.793 5.795 1.00 96.88 138 PRO A N 1
ATOM 1051 C CA . PRO A 1 138 ? -0.837 7.828 4.462 1.00 96.88 138 PRO A CA 1
ATOM 1052 C C . PRO A 1 138 ? -0.263 6.783 3.498 1.00 96.88 138 PRO A C 1
ATOM 1054 O O . PRO A 1 138 ? -1.018 6.087 2.820 1.00 96.88 138 PRO A O 1
ATOM 1057 N N . THR A 1 139 ? 1.060 6.619 3.471 1.00 97.88 139 THR A N 1
ATOM 1058 C CA . THR A 1 139 ? 1.729 5.623 2.626 1.00 97.88 139 THR A CA 1
ATOM 1059 C C . THR A 1 139 ? 1.390 4.198 3.062 1.00 97.88 139 THR A C 1
ATOM 1061 O O . THR A 1 139 ? 1.176 3.333 2.214 1.00 97.88 139 THR A O 1
ATOM 1064 N N . ARG A 1 140 ? 1.295 3.940 4.371 1.00 98.56 140 ARG A N 1
ATOM 1065 C CA . ARG A 1 140 ? 0.891 2.631 4.912 1.00 98.56 140 ARG A CA 1
ATOM 1066 C C . ARG A 1 140 ? -0.571 2.305 4.580 1.00 98.56 140 ARG A C 1
ATOM 1068 O O . ARG A 1 140 ? -0.858 1.171 4.199 1.00 98.56 140 ARG A O 1
ATOM 1075 N N . CYS A 1 141 ? -1.470 3.293 4.629 1.00 98.50 141 CYS A N 1
ATOM 1076 C CA . CYS A 1 141 ? -2.851 3.164 4.152 1.00 98.50 141 CYS A CA 1
ATOM 1077 C C . CYS A 1 141 ? -2.899 2.839 2.649 1.00 98.50 141 CYS A C 1
ATOM 1079 O O . CYS A 1 141 ? -3.560 1.886 2.241 1.00 98.50 141 CYS A O 1
ATOM 1081 N N . ALA A 1 142 ? -2.147 3.565 1.820 1.00 98.56 142 ALA A N 1
ATOM 1082 C CA . ALA A 1 142 ? -2.080 3.281 0.387 1.00 98.56 142 ALA A CA 1
ATOM 1083 C C . ALA A 1 142 ? -1.526 1.872 0.109 1.00 98.56 142 ALA A C 1
ATOM 1085 O O . ALA A 1 142 ? -2.053 1.148 -0.731 1.00 98.56 142 ALA A O 1
ATOM 1086 N N . ALA A 1 143 ? -0.507 1.437 0.856 1.00 98.62 143 ALA A N 1
ATOM 1087 C CA . ALA A 1 143 ? 0.056 0.098 0.725 1.00 98.62 143 ALA A CA 1
ATOM 1088 C C . ALA A 1 143 ? -0.950 -1.009 1.094 1.00 98.62 143 ALA A C 1
ATOM 1090 O O . ALA A 1 143 ? -0.988 -2.030 0.407 1.00 98.62 143 ALA A O 1
ATOM 1091 N N . VAL A 1 144 ? -1.791 -0.824 2.123 1.00 98.44 144 VAL A N 1
ATOM 1092 C CA . VAL A 1 144 ? -2.810 -1.831 2.476 1.00 98.44 144 VAL A CA 1
ATOM 1093 C C . VAL A 1 144 ? -3.915 -1.927 1.417 1.00 98.44 144 VAL A C 1
ATOM 1095 O O . VAL A 1 144 ? -4.402 -3.025 1.148 1.00 98.44 144 VAL A O 1
ATOM 1098 N N . GLU A 1 145 ? -4.263 -0.825 0.742 1.00 98.62 145 GLU A N 1
ATOM 1099 C CA . GLU A 1 145 ? -5.220 -0.842 -0.376 1.00 98.62 145 GLU A CA 1
ATOM 1100 C C . GLU A 1 145 ? -4.748 -1.754 -1.519 1.00 98.62 145 GLU A C 1
ATOM 1102 O O . GLU A 1 145 ? -5.560 -2.444 -2.145 1.00 98.62 145 GLU A O 1
ATOM 1107 N N . LEU A 1 146 ? -3.433 -1.820 -1.768 1.00 98.62 146 LEU A N 1
ATOM 1108 C CA . LEU A 1 146 ? -2.862 -2.637 -2.843 1.00 98.62 146 LEU A CA 1
ATOM 1109 C C . LEU A 1 146 ? -3.217 -4.123 -2.723 1.00 98.62 146 LEU A C 1
ATOM 1111 O O . LEU A 1 146 ? -3.271 -4.811 -3.743 1.00 98.62 146 LEU A O 1
ATOM 1115 N N . LEU A 1 147 ? -3.528 -4.607 -1.517 1.00 98.31 147 LEU A N 1
ATOM 1116 C CA . LEU A 1 147 ? -3.953 -5.988 -1.286 1.00 98.31 147 LEU A CA 1
ATOM 1117 C C . LEU A 1 147 ? -5.235 -6.344 -2.051 1.00 98.31 147 LEU A C 1
ATOM 1119 O O . LEU A 1 147 ? -5.369 -7.473 -2.512 1.00 98.31 147 LEU A O 1
ATOM 1123 N N . LYS A 1 148 ? -6.135 -5.379 -2.286 1.00 98.31 148 LYS A N 1
ATOM 1124 C CA . LYS A 1 148 ? -7.359 -5.571 -3.088 1.00 98.31 148 LYS A CA 1
ATOM 1125 C C . LYS A 1 148 ? -7.071 -5.922 -4.551 1.00 98.31 148 LYS A C 1
ATOM 1127 O O . LYS A 1 148 ? -7.930 -6.473 -5.235 1.00 98.31 148 LYS A O 1
ATOM 1132 N N . ARG A 1 149 ? -5.882 -5.584 -5.058 1.00 98.06 149 ARG A N 1
ATOM 1133 C CA . ARG A 1 149 ? -5.478 -5.827 -6.455 1.00 98.06 149 ARG A CA 1
ATOM 1134 C C . ARG A 1 149 ? -4.861 -7.211 -6.662 1.00 98.06 149 ARG A C 1
ATOM 1136 O O . ARG A 1 149 ? -4.554 -7.562 -7.800 1.00 98.06 149 ARG A O 1
ATOM 1143 N N . MET A 1 150 ? -4.641 -7.970 -5.591 1.00 98.38 150 MET A N 1
ATOM 1144 C CA . MET A 1 150 ? -3.916 -9.235 -5.617 1.00 98.38 150 MET A CA 1
ATOM 1145 C C . MET A 1 150 ? -4.850 -10.409 -5.350 1.00 98.38 150 MET A C 1
ATOM 1147 O O . MET A 1 150 ? -5.719 -10.336 -4.487 1.00 98.38 150 MET A O 1
ATOM 1151 N N . ASP A 1 151 ? -4.616 -11.526 -6.033 1.00 98.25 151 ASP A N 1
ATOM 1152 C CA . ASP A 1 151 ? -5.155 -12.809 -5.603 1.00 98.25 151 ASP A CA 1
ATOM 1153 C C . ASP A 1 151 ? -4.337 -13.347 -4.419 1.00 98.25 151 ASP A C 1
ATOM 1155 O O . ASP A 1 151 ? -3.153 -13.687 -4.549 1.00 98.25 151 ASP A O 1
ATOM 1159 N N . LEU A 1 152 ? -4.981 -13.393 -3.251 1.00 98.19 152 LEU A N 1
ATOM 1160 C CA . LEU A 1 152 ? -4.400 -13.854 -1.992 1.00 98.19 152 LEU A CA 1
ATOM 1161 C C . LEU A 1 152 ? -4.741 -15.318 -1.672 1.00 98.19 152 LEU A C 1
ATOM 1163 O O . LEU A 1 152 ? -4.256 -15.839 -0.670 1.00 98.19 152 LEU A O 1
ATOM 1167 N N . SER A 1 153 ? -5.533 -16.000 -2.509 1.00 96.44 153 SER A N 1
ATOM 1168 C CA . SER A 1 153 ? -5.978 -17.381 -2.258 1.00 96.44 153 SER A CA 1
ATOM 1169 C C . SER A 1 153 ? -4.825 -18.391 -2.189 1.00 96.44 153 SER A C 1
ATOM 1171 O O . SER A 1 153 ? -4.912 -19.384 -1.472 1.00 96.44 153 SER A O 1
ATOM 1173 N N . GLY A 1 154 ? -3.716 -18.112 -2.883 1.00 91.94 154 GLY A N 1
ATOM 1174 C CA . GLY A 1 154 ? -2.494 -18.920 -2.859 1.00 91.94 154 GLY A CA 1
ATOM 1175 C C . GLY A 1 154 ? -1.482 -18.546 -1.766 1.00 91.94 154 GLY A C 1
ATOM 1176 O O . GLY A 1 154 ? -0.375 -19.090 -1.759 1.00 91.94 154 GLY A O 1
ATOM 1177 N N . ALA A 1 155 ? -1.792 -17.596 -0.877 1.00 97.12 155 ALA A N 1
ATOM 1178 C CA . ALA A 1 155 ? -0.873 -17.197 0.187 1.00 97.12 155 ALA A CA 1
ATOM 1179 C C . ALA A 1 155 ? -0.812 -18.268 1.300 1.00 97.12 155 ALA A C 1
ATOM 1181 O O . ALA A 1 155 ? -1.856 -18.744 1.748 1.00 97.12 155 ALA A O 1
ATOM 1182 N N . PRO A 1 156 ? 0.384 -18.632 1.809 1.00 97.81 156 PRO A N 1
ATOM 1183 C CA . PRO A 1 156 ? 0.488 -19.516 2.967 1.00 97.81 156 PRO A CA 1
ATOM 1184 C C . PRO A 1 156 ? -0.246 -18.939 4.192 1.00 97.81 156 PRO A C 1
ATOM 1186 O O . PRO A 1 156 ? -0.206 -17.720 4.381 1.00 97.81 156 PRO A O 1
ATOM 1189 N N . PRO A 1 157 ? -0.816 -19.771 5.087 1.00 97.50 157 PRO A N 1
ATOM 1190 C CA . PRO A 1 157 ? -1.566 -19.292 6.253 1.00 97.50 157 PRO A CA 1
ATOM 1191 C C . PRO A 1 157 ? -0.807 -18.279 7.121 1.00 97.50 157 PRO A C 1
ATOM 1193 O O . PRO A 1 157 ? -1.378 -17.278 7.541 1.00 97.50 157 PRO A O 1
ATOM 1196 N N . ALA A 1 158 ? 0.502 -18.477 7.318 1.00 97.94 158 ALA A N 1
ATOM 1197 C CA . ALA A 1 158 ? 1.348 -17.540 8.060 1.00 97.94 158 ALA A CA 1
ATOM 1198 C C . ALA A 1 158 ? 1.438 -16.151 7.395 1.00 97.94 158 ALA A C 1
ATOM 1200 O O . ALA A 1 158 ? 1.452 -15.132 8.081 1.00 97.94 158 ALA A O 1
ATOM 1201 N N . VAL A 1 159 ? 1.464 -16.094 6.058 1.00 98.25 159 VAL A N 1
ATOM 1202 C CA . VAL A 1 159 ? 1.420 -14.826 5.310 1.00 98.25 159 VAL A CA 1
ATOM 1203 C C . VAL A 1 159 ? 0.025 -14.209 5.409 1.00 98.25 159 VAL A C 1
ATOM 1205 O O . VAL A 1 159 ? -0.084 -13.005 5.612 1.00 98.25 159 VAL A O 1
ATOM 1208 N N . GLY A 1 160 ? -1.035 -15.023 5.341 1.00 98.00 160 GLY A N 1
ATOM 1209 C CA . GLY A 1 160 ? -2.413 -14.577 5.563 1.00 98.00 160 GLY A CA 1
ATOM 1210 C C . GLY A 1 160 ? -2.601 -13.888 6.917 1.00 98.00 160 GLY A C 1
ATOM 1211 O O . GLY A 1 160 ? -3.075 -12.756 6.973 1.00 98.00 160 GLY A O 1
ATOM 1212 N N . GLN A 1 161 ? -2.127 -14.515 7.996 1.00 98.12 161 GLN A N 1
ATOM 1213 C CA . GLN A 1 161 ? -2.141 -13.933 9.343 1.00 98.12 161 GLN A CA 1
ATOM 1214 C C . GLN A 1 161 ? -1.327 -12.635 9.425 1.00 98.12 161 GLN A C 1
ATOM 1216 O O . GLN A 1 161 ? -1.770 -11.669 10.047 1.00 98.12 161 GLN A O 1
ATOM 1221 N N . GLN A 1 162 ? -0.167 -12.574 8.761 1.00 98.06 162 GLN A N 1
ATOM 1222 C CA . GLN A 1 162 ? 0.640 -11.354 8.716 1.00 98.06 162 GLN A CA 1
ATOM 1223 C C . GLN A 1 162 ? -0.101 -10.200 8.021 1.00 98.06 162 GLN A C 1
ATOM 1225 O O . GLN A 1 162 ? -0.047 -9.072 8.505 1.00 98.06 162 GLN A O 1
ATOM 1230 N N . LEU A 1 163 ? -0.815 -10.464 6.922 1.00 98.38 163 LEU A N 1
ATOM 1231 C CA . LEU A 1 163 ? -1.610 -9.453 6.213 1.00 98.38 163 LEU A CA 1
ATOM 1232 C C . LEU A 1 163 ? -2.749 -8.914 7.080 1.00 98.38 163 LEU A C 1
ATOM 1234 O O . LEU A 1 163 ? -2.952 -7.703 7.149 1.00 98.38 163 LEU A O 1
ATOM 1238 N N . VAL A 1 164 ? -3.466 -9.810 7.763 1.00 98.50 164 VAL A N 1
ATOM 1239 C CA . VAL A 1 164 ? -4.558 -9.452 8.680 1.00 98.50 164 VAL A CA 1
ATOM 1240 C C . VAL A 1 164 ? -4.022 -8.596 9.828 1.00 98.50 164 VAL A C 1
ATOM 1242 O O . VAL A 1 164 ? -4.565 -7.529 10.106 1.00 98.50 164 VAL A O 1
ATOM 1245 N N . SER A 1 165 ? -2.903 -9.003 10.435 1.00 98.12 165 SER A N 1
ATOM 1246 C CA . SER A 1 165 ? -2.217 -8.227 11.474 1.00 98.12 165 SER A CA 1
ATOM 1247 C C . SER A 1 165 ? -1.769 -6.849 10.972 1.00 98.12 165 SER A C 1
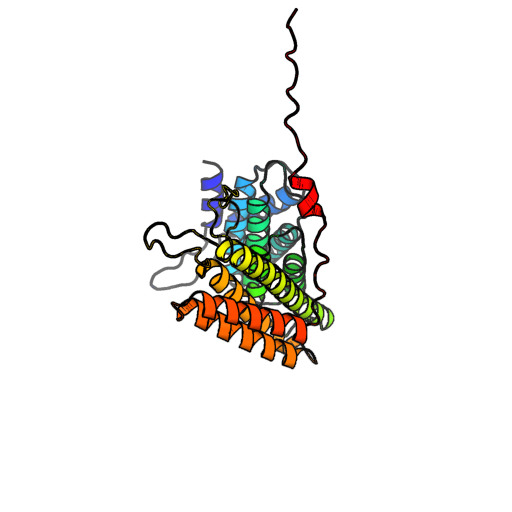ATOM 1249 O O . SER A 1 165 ? -1.993 -5.852 11.653 1.00 98.12 165 SER A O 1
ATOM 1251 N N . ALA A 1 166 ? -1.195 -6.766 9.770 1.00 98.12 166 ALA A N 1
ATOM 1252 C CA . ALA A 1 166 ? -0.767 -5.505 9.172 1.00 98.12 166 ALA A CA 1
ATOM 1253 C C . ALA A 1 166 ? -1.948 -4.542 8.935 1.00 98.12 166 ALA A C 1
ATOM 1255 O O . ALA A 1 166 ? -1.858 -3.361 9.273 1.00 98.12 166 ALA A O 1
ATOM 1256 N N . ALA A 1 167 ? -3.074 -5.046 8.417 1.00 98.31 167 ALA A N 1
ATOM 1257 C CA . ALA A 1 167 ? -4.281 -4.248 8.202 1.00 98.31 167 ALA A CA 1
ATOM 1258 C C . ALA A 1 167 ? -4.903 -3.761 9.522 1.00 98.31 167 ALA A C 1
ATOM 1260 O O . ALA A 1 167 ? -5.281 -2.593 9.626 1.00 98.31 167 ALA A O 1
ATOM 1261 N N . LYS A 1 168 ? -4.949 -4.622 10.549 1.00 98.25 168 LYS A N 1
ATOM 1262 C CA . LYS A 1 168 ? -5.371 -4.244 11.908 1.00 98.25 168 LYS A CA 1
ATOM 1263 C C . LYS A 1 168 ? -4.483 -3.148 12.490 1.00 98.25 168 LYS A C 1
ATOM 1265 O O . LYS A 1 168 ? -5.005 -2.172 13.018 1.00 98.25 168 LYS A O 1
ATOM 1270 N N . GLN A 1 169 ? -3.162 -3.279 12.356 1.00 97.50 169 GLN A N 1
ATOM 1271 C CA . GLN A 1 169 ? -2.217 -2.289 12.871 1.00 97.50 169 GLN A CA 1
ATOM 1272 C C . GLN A 1 169 ? -2.441 -0.914 12.232 1.00 97.50 169 GLN A C 1
ATOM 1274 O O . GLN A 1 169 ? -2.526 0.075 12.948 1.00 97.50 169 GLN A O 1
ATOM 1279 N N . VAL A 1 170 ? -2.599 -0.837 10.905 1.00 97.94 170 VAL A N 1
ATOM 1280 C CA . VAL A 1 170 ? -2.888 0.445 10.237 1.00 97.94 170 VAL A CA 1
ATOM 1281 C C . VAL A 1 170 ? -4.242 1.017 10.649 1.00 97.94 170 VAL A C 1
ATOM 1283 O O . VAL A 1 170 ? -4.344 2.228 10.821 1.00 97.94 170 VAL A O 1
ATOM 1286 N N . ALA A 1 171 ? -5.262 0.179 10.865 1.00 98.25 171 ALA A N 1
ATOM 1287 C CA . ALA A 1 171 ? -6.534 0.644 11.414 1.00 98.25 171 ALA A CA 1
ATOM 1288 C C . ALA A 1 171 ? -6.350 1.266 12.808 1.00 98.25 171 ALA A C 1
ATOM 1290 O O . ALA A 1 171 ? -6.850 2.362 13.054 1.00 98.25 171 ALA A O 1
ATOM 1291 N N . CYS A 1 172 ? -5.609 0.594 13.696 1.00 98.00 172 CYS A N 1
ATOM 1292 C CA . CYS A 1 172 ? -5.298 1.095 15.033 1.00 98.00 172 CYS A CA 1
ATOM 1293 C C . CYS A 1 172 ? -4.514 2.412 14.991 1.00 98.00 172 CYS A C 1
ATOM 1295 O O . CYS A 1 172 ? -4.866 3.351 15.701 1.00 98.00 172 CYS A O 1
ATOM 1297 N N . ASP A 1 173 ? -3.487 2.496 14.145 1.00 96.94 173 ASP A N 1
ATOM 1298 C CA . ASP A 1 173 ? -2.655 3.694 14.021 1.00 96.94 173 ASP A CA 1
ATOM 1299 C C . ASP A 1 173 ? -3.455 4.880 13.466 1.00 96.94 173 ASP A C 1
ATOM 1301 O O . ASP A 1 173 ? -3.308 5.997 13.956 1.00 96.94 173 ASP A O 1
ATOM 1305 N N . LEU A 1 174 ? -4.352 4.637 12.501 1.00 97.00 174 LEU A N 1
ATOM 1306 C CA . LEU A 1 174 ? -5.269 5.657 11.992 1.00 97.00 174 LEU A CA 1
ATOM 1307 C C . LEU A 1 174 ? -6.281 6.096 13.048 1.00 97.00 174 LEU A C 1
ATOM 1309 O O . LEU A 1 174 ? -6.477 7.289 13.233 1.00 97.00 174 LEU A O 1
ATOM 1313 N N . ALA A 1 175 ? -6.884 5.164 13.786 1.00 97.12 175 ALA A N 1
ATOM 1314 C CA . ALA A 1 175 ? -7.799 5.511 14.871 1.00 97.12 175 ALA A CA 1
ATOM 1315 C C . ALA A 1 175 ? -7.116 6.337 15.975 1.00 97.12 175 ALA A C 1
ATOM 1317 O O . ALA A 1 175 ? -7.731 7.252 16.523 1.00 97.12 175 ALA A O 1
ATOM 1318 N N . ALA A 1 176 ? -5.854 6.034 16.294 1.00 95.81 176 ALA A N 1
ATOM 1319 C CA . ALA A 1 176 ? -5.060 6.813 17.238 1.00 95.81 176 ALA A CA 1
ATOM 1320 C C . ALA A 1 176 ? -4.773 8.227 16.704 1.00 95.81 176 ALA A C 1
ATOM 1322 O O . ALA A 1 176 ? -5.102 9.197 17.384 1.00 95.81 176 ALA A O 1
ATOM 1323 N N . GLU A 1 177 ? -4.254 8.351 15.474 1.00 94.38 177 GLU A N 1
ATOM 1324 C CA . GLU A 1 177 ? -3.978 9.654 14.847 1.00 94.38 177 GLU A CA 1
ATOM 1325 C C . GLU A 1 177 ? -5.246 10.520 14.773 1.00 94.38 177 GLU A C 1
ATOM 1327 O O . GLU A 1 177 ? -5.228 11.687 15.159 1.00 94.38 177 GLU A O 1
ATOM 1332 N N . GLU A 1 178 ? -6.377 9.954 14.344 1.00 95.19 178 GLU A N 1
ATOM 1333 C CA . GLU A 1 178 ? -7.624 10.715 14.235 1.00 95.19 178 GLU A CA 1
ATOM 1334 C C . GLU A 1 178 ? -8.220 11.091 15.601 1.00 95.19 178 GLU A C 1
ATOM 1336 O O . GLU A 1 178 ? -8.817 12.161 15.738 1.00 95.19 178 GLU A O 1
ATOM 1341 N N . ARG A 1 179 ? -8.009 10.284 16.650 1.00 94.69 179 ARG A N 1
ATOM 1342 C CA . ARG A 1 179 ? -8.415 10.651 18.017 1.00 94.69 179 ARG A CA 1
ATOM 1343 C C . ARG A 1 179 ? -7.599 11.838 18.544 1.00 94.69 179 ARG A C 1
ATOM 1345 O O . ARG A 1 179 ? -8.169 12.739 19.171 1.00 94.69 179 ARG A O 1
ATOM 1352 N N . ASP A 1 180 ? -6.303 11.880 18.247 1.00 92.38 180 ASP A N 1
ATOM 1353 C CA . ASP A 1 180 ? -5.437 13.017 18.582 1.00 92.38 180 ASP A CA 1
ATOM 1354 C C . ASP A 1 180 ? -5.872 14.282 17.827 1.00 92.38 180 ASP A C 1
ATOM 1356 O O . ASP A 1 180 ? -5.986 15.362 18.421 1.00 92.38 180 ASP A O 1
ATOM 1360 N N . ASN A 1 181 ? -6.205 14.136 16.539 1.00 90.81 181 ASN A N 1
ATOM 1361 C CA . ASN A 1 181 ? -6.734 15.213 15.703 1.00 90.81 181 ASN A CA 1
ATOM 1362 C C . ASN A 1 181 ? -8.038 15.780 16.276 1.00 90.81 181 ASN A C 1
ATOM 1364 O O . ASN A 1 181 ? -8.128 16.986 16.506 1.00 90.81 181 ASN A O 1
ATOM 1368 N N . VAL A 1 182 ? -9.018 14.929 16.595 1.00 91.31 182 VAL A N 1
ATOM 1369 C CA . VAL A 1 182 ? -10.286 15.346 17.222 1.00 91.31 182 VAL A CA 1
ATOM 1370 C C . VAL A 1 182 ? -10.048 16.075 18.550 1.00 91.31 182 VAL A C 1
ATOM 1372 O O . VAL A 1 182 ? -10.637 17.130 18.809 1.00 91.31 182 VAL A O 1
ATOM 1375 N N . SER A 1 183 ? -9.149 15.556 19.386 1.00 89.81 183 SER A N 1
ATOM 1376 C CA . SER A 1 183 ? -8.818 16.161 20.680 1.00 89.81 183 SER A CA 1
ATOM 1377 C C . SER A 1 183 ? -8.151 17.532 20.524 1.00 89.81 183 SER A C 1
ATOM 1379 O O . SER A 1 183 ? -8.405 18.451 21.309 1.00 89.81 183 SER A O 1
ATOM 1381 N N . ALA A 1 184 ? -7.314 17.718 19.499 1.00 86.38 184 ALA A N 1
ATOM 1382 C CA . ALA A 1 184 ? -6.746 19.020 19.152 1.00 86.38 184 ALA A CA 1
ATOM 1383 C C . ALA A 1 184 ? -7.830 20.032 18.744 1.00 86.38 184 ALA A C 1
ATOM 1385 O O . ALA A 1 184 ? -7.810 21.164 19.228 1.00 86.38 184 ALA A O 1
ATOM 1386 N N . VAL A 1 185 ? -8.826 19.620 17.953 1.00 83.94 185 VAL A N 1
ATOM 1387 C CA . VAL A 1 185 ? -9.943 20.499 17.553 1.00 83.94 185 VAL A CA 1
ATOM 1388 C C . VAL A 1 185 ? -10.728 20.987 18.743 1.00 83.94 185 VAL A C 1
ATOM 1390 O O . VAL A 1 185 ? -11.001 22.177 18.845 1.00 83.94 185 VAL A O 1
ATOM 1393 N N . ARG A 1 186 ? -11.096 20.085 19.655 1.00 85.38 186 ARG A N 1
ATOM 1394 C CA . ARG A 1 186 ? -11.896 20.457 20.827 1.00 85.38 186 ARG A CA 1
ATOM 1395 C C . ARG A 1 186 ? -11.185 21.497 21.683 1.00 85.38 186 ARG A C 1
ATOM 1397 O O . ARG A 1 186 ? -11.813 22.456 22.126 1.00 85.38 186 ARG A O 1
ATOM 1404 N N . ARG A 1 187 ? -9.868 21.346 21.850 1.00 85.38 187 ARG A N 1
ATOM 1405 C CA . ARG A 1 187 ? -9.031 22.329 22.549 1.00 85.38 187 ARG A CA 1
ATOM 1406 C C . ARG A 1 187 ? -9.028 23.682 21.835 1.00 85.38 187 ARG A C 1
ATOM 1408 O O . ARG A 1 187 ? -9.184 24.708 22.490 1.00 85.38 187 ARG A O 1
ATOM 1415 N N . LEU A 1 188 ? -8.905 23.689 20.507 1.00 81.56 188 LEU A N 1
ATOM 1416 C CA . LEU A 1 188 ? -8.921 24.919 19.711 1.00 81.56 188 LEU A CA 1
ATOM 1417 C C . LEU A 1 188 ? -10.302 25.592 19.687 1.00 81.56 188 LEU A C 1
ATOM 1419 O O . LEU A 1 188 ? -10.378 26.812 19.782 1.00 81.56 188 LEU A O 1
ATOM 1423 N N . ALA A 1 189 ? -11.386 24.821 19.613 1.00 79.81 189 ALA A N 1
ATOM 1424 C CA . ALA A 1 189 ? -12.757 25.328 19.610 1.00 79.81 189 ALA A CA 1
ATOM 1425 C C . ALA A 1 189 ? -13.169 25.932 20.964 1.00 79.81 189 ALA A C 1
ATOM 1427 O O . ALA A 1 189 ? -13.939 26.888 20.999 1.00 79.81 189 ALA A O 1
ATOM 1428 N N . GLY A 1 190 ? -12.643 25.404 22.075 1.00 79.94 190 GLY A N 1
ATOM 1429 C CA . GLY A 1 190 ? -12.854 25.965 23.413 1.00 79.94 190 GLY A CA 1
ATOM 1430 C C . GLY A 1 190 ? -12.008 27.209 23.716 1.00 79.94 190 GLY A C 1
ATOM 1431 O O . GLY A 1 190 ? -12.314 27.942 24.656 1.00 79.94 190 GLY A O 1
ATOM 1432 N N . SER A 1 191 ? -10.958 27.471 22.932 1.00 77.75 191 SER A N 1
ATOM 1433 C CA . SER A 1 191 ? -10.092 28.637 23.106 1.00 77.75 191 SER A CA 1
ATOM 1434 C C . SER A 1 191 ? -10.675 29.846 22.370 1.00 77.75 191 SER A C 1
ATOM 1436 O O . SER A 1 191 ? -10.438 30.060 21.185 1.00 77.75 191 SER A O 1
ATOM 1438 N N . THR A 1 192 ? -11.435 30.677 23.083 1.00 67.44 192 THR A N 1
ATOM 1439 C CA . THR A 1 192 ? -11.921 31.983 22.591 1.00 67.44 192 THR A CA 1
ATOM 1440 C C . THR A 1 192 ? -10.810 33.038 22.485 1.00 67.44 192 THR A C 1
ATOM 1442 O O . THR A 1 192 ? -11.037 34.142 21.986 1.00 67.44 192 THR A O 1
ATOM 1445 N N . GLY A 1 193 ? -9.597 32.717 22.945 1.00 63.31 193 GLY A N 1
ATOM 1446 C CA . GLY A 1 193 ? -8.440 33.601 22.918 1.00 63.31 193 GLY A CA 1
ATOM 1447 C C . GLY A 1 193 ? -7.674 33.517 21.601 1.00 63.31 193 GLY A C 1
ATOM 1448 O O . GLY A 1 193 ? -7.395 32.437 21.089 1.00 63.31 193 GLY A O 1
ATOM 1449 N N . ARG A 1 194 ? -7.261 34.683 21.095 1.00 58.72 194 ARG A N 1
ATOM 1450 C CA . ARG A 1 194 ? -6.359 34.895 19.949 1.00 58.72 194 ARG A CA 1
ATOM 1451 C C . ARG A 1 194 ? -4.927 34.424 20.272 1.00 58.72 194 ARG A C 1
ATOM 1453 O O . ARG A 1 194 ? -3.976 35.183 20.118 1.00 58.72 194 ARG A O 1
ATOM 1460 N N . SER A 1 195 ? -4.774 33.203 20.785 1.00 55.41 195 SER A N 1
ATOM 1461 C CA . SER A 1 195 ? -3.475 32.576 21.010 1.00 55.41 195 SER A CA 1
ATOM 1462 C C . SER A 1 195 ? -2.851 32.308 19.652 1.00 55.41 195 SER A C 1
ATOM 1464 O O . SER A 1 195 ? -3.363 31.497 18.884 1.00 55.41 195 SER A O 1
ATOM 1466 N N . GLY A 1 196 ? -1.757 33.014 19.363 1.00 56.97 196 GLY A N 1
ATOM 1467 C CA . GLY A 1 196 ? -0.888 32.809 18.203 1.00 56.97 196 GLY A CA 1
ATOM 1468 C C . GLY A 1 196 ? -0.125 31.490 18.294 1.00 56.97 196 GLY A C 1
ATOM 1469 O O . GLY A 1 196 ? 1.098 31.476 18.273 1.00 56.97 196 GLY A O 1
ATOM 1470 N N . MET A 1 197 ? -0.857 30.395 18.478 1.00 52.47 197 MET A N 1
ATOM 1471 C CA . MET A 1 197 ? -0.339 29.042 18.393 1.00 52.47 197 MET A CA 1
ATOM 1472 C C . MET A 1 197 ? -0.122 28.752 16.908 1.00 52.47 197 MET A C 1
ATOM 1474 O O . MET A 1 197 ? -1.026 29.035 16.120 1.00 52.47 197 MET A O 1
ATOM 1478 N N . ASP A 1 198 ? 1.061 28.241 16.553 1.00 54.12 198 ASP A N 1
ATOM 1479 C CA . ASP A 1 198 ? 1.501 27.880 15.196 1.00 54.12 198 ASP A CA 1
ATOM 1480 C C . ASP A 1 198 ? 0.549 26.872 14.543 1.00 54.12 198 ASP A C 1
ATOM 1482 O O . ASP A 1 198 ? 0.791 25.667 14.437 1.00 54.12 198 ASP A O 1
ATOM 1486 N N . SER A 1 199 ? -0.587 27.394 14.100 1.00 51.06 199 SER A N 1
ATOM 1487 C CA . SER A 1 199 ? -1.690 26.641 13.532 1.00 51.06 199 SER A CA 1
ATOM 1488 C C . SER A 1 199 ? -1.386 26.082 12.144 1.00 51.06 199 SER A C 1
ATOM 1490 O O . SER A 1 199 ? -2.199 25.373 11.562 1.00 51.06 199 SER A O 1
ATOM 1492 N N . GLU A 1 200 ? -0.197 26.382 11.626 1.00 51.81 200 GLU A N 1
ATOM 1493 C CA . GLU A 1 200 ? 0.261 25.990 10.300 1.00 51.81 200 GLU A CA 1
ATOM 1494 C C . GLU A 1 200 ? 0.719 24.528 10.214 1.00 51.81 200 GLU A C 1
ATOM 1496 O O . GLU A 1 200 ? 0.939 24.028 9.113 1.00 51.81 200 GLU A O 1
ATOM 1501 N N . THR A 1 201 ? 0.859 23.811 11.336 1.00 56.59 201 THR A N 1
ATOM 1502 C CA . THR A 1 201 ? 1.449 22.459 11.310 1.00 56.59 201 THR A CA 1
ATOM 1503 C C . THR A 1 201 ? 0.448 21.306 11.313 1.00 56.59 201 THR A C 1
ATOM 1505 O O . THR A 1 201 ? 0.822 20.198 10.922 1.00 56.59 201 THR A O 1
ATOM 1508 N N . ASN A 1 202 ? -0.820 21.518 11.693 1.00 64.19 202 ASN A N 1
ATOM 1509 C CA . ASN A 1 202 ? -1.792 20.424 11.680 1.00 64.19 202 ASN A CA 1
ATOM 1510 C C . ASN A 1 202 ? -2.428 20.267 10.289 1.00 64.19 202 ASN A C 1
ATOM 1512 O O . ASN A 1 202 ? -3.292 21.039 9.886 1.00 64.19 202 ASN A O 1
ATOM 1516 N N . VAL A 1 203 ? -2.020 19.217 9.573 1.00 72.62 203 VAL A N 1
ATOM 1517 C CA . VAL A 1 203 ? -2.466 18.900 8.203 1.00 72.62 203 VAL A CA 1
ATOM 1518 C C . VAL A 1 203 ? -3.982 18.655 8.118 1.00 72.62 203 VAL A C 1
ATOM 1520 O O . VAL A 1 203 ? -4.566 18.773 7.041 1.00 72.62 203 VAL A O 1
ATOM 1523 N N . ARG A 1 204 ? -4.632 18.338 9.245 1.00 79.88 204 ARG A N 1
ATOM 1524 C CA . ARG A 1 204 ? -6.041 17.929 9.311 1.00 79.88 204 ARG A CA 1
ATOM 1525 C C . ARG A 1 204 ? -7.018 19.051 9.566 1.00 79.88 204 ARG A C 1
ATOM 1527 O O . ARG A 1 204 ? -8.215 18.792 9.544 1.00 79.88 204 ARG A O 1
ATOM 1534 N N . PHE A 1 205 ? -6.549 20.274 9.792 1.00 77.31 205 PHE A N 1
ATOM 1535 C CA . PHE A 1 205 ? -7.443 21.395 10.033 1.00 77.31 205 PHE A CA 1
ATOM 1536 C C . PHE A 1 205 ? -7.013 22.609 9.254 1.00 77.31 205 PHE A C 1
ATOM 1538 O O . PHE A 1 205 ? -5.842 22.975 9.216 1.00 77.31 205 PHE A O 1
ATOM 1545 N N . LYS A 1 206 ? -7.997 23.259 8.646 1.00 79.38 206 LYS A N 1
ATOM 1546 C CA . LYS A 1 206 ? -7.800 24.557 8.022 1.00 79.38 206 LYS A CA 1
ATOM 1547 C C . LYS A 1 206 ? -8.748 25.534 8.674 1.00 79.38 206 LYS A C 1
ATOM 1549 O O . LYS A 1 206 ? -9.919 25.233 8.911 1.00 79.38 206 LYS A O 1
ATOM 1554 N N . ARG A 1 207 ? -8.220 26.708 8.995 1.00 76.88 207 ARG A N 1
ATOM 1555 C CA . ARG A 1 207 ? -9.062 27.840 9.335 1.00 76.88 207 ARG A CA 1
ATOM 1556 C C . ARG A 1 207 ? -9.715 28.305 8.044 1.00 76.88 207 ARG A C 1
ATOM 1558 O O . ARG A 1 207 ? -9.013 28.706 7.119 1.00 76.88 207 ARG A O 1
ATOM 1565 N N . ASP A 1 208 ? -11.034 28.227 7.979 1.00 73.31 208 ASP A N 1
ATOM 1566 C CA . ASP A 1 208 ? -11.759 28.843 6.881 1.00 73.31 208 ASP A CA 1
ATOM 1567 C C . ASP A 1 208 ? -11.919 30.334 7.182 1.00 73.31 208 ASP A C 1
ATOM 1569 O O . ASP A 1 208 ? -12.776 30.766 7.954 1.00 73.31 208 ASP A O 1
ATOM 1573 N N . GLU A 1 209 ? -11.020 31.135 6.616 1.00 73.94 209 GLU A N 1
ATOM 1574 C CA . GLU A 1 209 ? -11.049 32.587 6.787 1.00 73.94 209 GLU A CA 1
ATOM 1575 C C . GLU A 1 209 ? -12.246 33.238 6.085 1.00 73.94 209 GLU A C 1
ATOM 1577 O O . GLU A 1 209 ? -12.628 34.349 6.451 1.00 73.94 209 GLU A O 1
ATOM 1582 N N . GLN A 1 210 ? -12.853 32.569 5.098 1.00 68.06 210 GLN A N 1
ATOM 1583 C CA . GLN A 1 210 ? -13.896 33.164 4.266 1.00 68.06 210 GLN A CA 1
ATOM 1584 C C . GLN A 1 210 ? -15.261 33.150 4.941 1.00 68.06 210 GLN A C 1
ATOM 1586 O O . GLN A 1 210 ? -16.029 34.096 4.773 1.00 68.06 210 GLN A O 1
ATOM 1591 N N . ILE A 1 211 ? -15.569 32.106 5.712 1.00 62.97 211 ILE A N 1
ATOM 1592 C CA . ILE A 1 211 ? -16.912 31.946 6.286 1.00 62.97 211 ILE A CA 1
ATOM 1593 C C . ILE A 1 211 ? -16.981 32.507 7.719 1.00 62.97 211 ILE A C 1
ATOM 1595 O O . ILE A 1 211 ? -18.058 32.630 8.294 1.00 62.97 211 ILE A O 1
ATOM 1599 N N . GLY A 1 212 ? -15.848 32.872 8.333 1.00 65.19 212 GLY A N 1
ATOM 1600 C CA . GLY A 1 212 ? -15.805 33.301 9.741 1.00 65.19 212 GLY A CA 1
ATOM 1601 C C . GLY A 1 212 ? -16.244 32.207 10.729 1.00 65.19 212 GLY A C 1
ATOM 1602 O O . GLY A 1 212 ? -16.268 32.431 11.939 1.00 65.19 212 GLY A O 1
ATOM 1603 N N . ILE A 1 213 ? -16.570 31.022 10.210 1.00 59.75 213 ILE A N 1
ATOM 1604 C CA . ILE A 1 213 ? -16.838 29.789 10.933 1.00 59.75 213 ILE A CA 1
ATOM 1605 C C . ILE A 1 213 ? -15.474 29.197 11.294 1.00 59.75 213 ILE A C 1
ATOM 1607 O O . ILE A 1 213 ? -14.512 29.342 10.546 1.00 59.75 213 ILE A O 1
ATOM 1611 N N . GLY A 1 214 ? -15.370 28.619 12.490 1.00 70.81 214 GLY A N 1
ATOM 1612 C CA . GLY A 1 214 ? -14.112 28.174 13.090 1.00 70.81 214 GLY A CA 1
ATOM 1613 C C . GLY A 1 214 ? -13.341 27.094 12.313 1.00 70.81 214 GLY A C 1
ATOM 1614 O O . GLY A 1 214 ? -13.503 26.876 11.119 1.00 70.81 214 GLY A O 1
ATOM 1615 N N . TRP A 1 215 ? -12.442 26.413 13.018 1.00 77.81 215 TRP A N 1
ATOM 1616 C CA . TRP A 1 215 ? -11.613 25.335 12.473 1.00 77.81 215 TRP A CA 1
ATOM 1617 C C . TRP A 1 215 ? -12.440 24.272 11.730 1.00 77.81 215 TRP A C 1
ATOM 1619 O O . TRP A 1 215 ? -13.351 23.687 12.314 1.00 77.81 215 TRP A O 1
ATOM 1629 N N . GLN A 1 216 ? -12.103 24.000 10.464 1.00 79.75 216 GLN A N 1
ATOM 1630 C CA . GLN A 1 216 ? -12.734 22.951 9.660 1.00 79.75 216 GLN A CA 1
ATOM 1631 C C . GLN A 1 216 ? -11.845 21.712 9.574 1.00 79.75 216 GLN A C 1
ATOM 1633 O O . GLN A 1 216 ? -10.639 21.823 9.343 1.00 79.75 216 GLN A O 1
ATOM 1638 N N . TYR A 1 217 ? -12.460 20.536 9.727 1.00 83.88 217 TYR A N 1
ATOM 1639 C CA . TYR A 1 217 ? -11.822 19.234 9.517 1.00 83.88 217 TYR A CA 1
ATOM 1640 C C . TYR A 1 217 ? -11.472 19.049 8.037 1.00 83.88 217 TYR A C 1
ATOM 1642 O O . TYR A 1 217 ? -12.311 19.258 7.163 1.00 83.88 217 TYR A O 1
ATOM 1650 N N . GLU A 1 218 ? -10.249 18.628 7.736 1.00 89.12 218 GLU A N 1
ATOM 1651 C CA . GLU A 1 218 ? -9.799 18.299 6.387 1.00 89.12 218 GLU A CA 1
ATOM 1652 C C . GLU A 1 218 ? -10.394 16.941 5.992 1.00 89.12 218 GLU A C 1
ATOM 1654 O O . GLU A 1 218 ? -9.896 15.868 6.330 1.00 89.12 218 GLU A O 1
ATOM 1659 N N . ARG A 1 219 ? -11.547 16.992 5.321 1.00 91.50 219 ARG A N 1
ATOM 1660 C CA . ARG A 1 219 ? -12.346 15.799 5.007 1.00 91.50 219 ARG A CA 1
ATOM 1661 C C . ARG A 1 219 ? -11.727 14.936 3.915 1.00 91.50 219 ARG A C 1
ATOM 1663 O O . ARG A 1 219 ? -11.924 13.722 3.904 1.00 91.50 219 ARG A O 1
ATOM 1670 N N . ARG A 1 220 ? -10.991 15.538 2.977 1.00 91.56 220 ARG A N 1
ATOM 1671 C CA . ARG A 1 220 ? -10.523 14.850 1.768 1.00 91.56 220 ARG A CA 1
ATOM 1672 C C . ARG A 1 220 ? -9.394 13.866 2.069 1.00 91.56 220 ARG A C 1
ATOM 1674 O O . ARG A 1 220 ? -9.447 12.731 1.590 1.00 91.56 220 ARG A O 1
ATOM 1681 N N . GLY A 1 221 ? -8.391 14.257 2.848 1.00 91.81 221 GLY A N 1
ATOM 1682 C CA . GLY A 1 221 ? -7.314 13.371 3.288 1.00 91.81 221 GLY A CA 1
ATOM 1683 C C . GLY A 1 221 ? -7.834 12.231 4.156 1.00 91.81 221 GLY A C 1
ATOM 1684 O O . GLY A 1 221 ? -7.464 11.081 3.919 1.00 91.81 221 GLY A O 1
ATOM 1685 N N . LEU A 1 222 ? -8.764 12.518 5.078 1.00 94.06 222 LEU A N 1
ATOM 1686 C CA . LEU A 1 222 ? -9.433 11.486 5.876 1.00 94.06 222 LEU A CA 1
ATOM 1687 C C . LEU A 1 222 ? -10.189 10.493 4.982 1.00 94.06 222 LEU A C 1
ATOM 1689 O O . LEU A 1 222 ? -9.940 9.292 5.052 1.00 94.06 222 LEU A O 1
ATOM 1693 N N . SER A 1 223 ? -11.049 10.983 4.086 1.00 96.12 223 SER A N 1
ATOM 1694 C CA . SER A 1 223 ? -11.837 10.129 3.182 1.00 96.12 223 SER A CA 1
ATOM 1695 C C . SER A 1 223 ? -10.952 9.251 2.299 1.00 96.12 223 SER A C 1
ATOM 1697 O O . SER A 1 223 ? -11.248 8.076 2.077 1.00 96.12 223 SER A O 1
ATOM 1699 N N . THR A 1 224 ? -9.820 9.793 1.842 1.00 96.19 224 THR A N 1
ATOM 1700 C CA . THR A 1 224 ? -8.836 9.042 1.053 1.00 96.19 224 THR A CA 1
ATOM 1701 C C . THR A 1 224 ? -8.280 7.862 1.855 1.00 96.19 224 THR A C 1
ATOM 1703 O O . THR A 1 224 ? -8.335 6.723 1.392 1.00 96.19 224 THR A O 1
ATOM 1706 N N . GLN A 1 225 ? -7.804 8.093 3.080 1.00 97.00 225 GLN A N 1
ATOM 1707 C CA . GLN A 1 225 ? -7.244 7.021 3.910 1.00 97.00 225 GLN A CA 1
ATOM 1708 C C . GLN A 1 225 ? -8.294 6.019 4.386 1.00 97.00 225 GLN A C 1
ATOM 1710 O O . GLN A 1 225 ? -8.011 4.825 4.415 1.00 97.00 225 GLN A O 1
ATOM 1715 N N . LEU A 1 226 ? -9.504 6.471 4.724 1.00 97.75 226 LEU A N 1
ATOM 1716 C CA . LEU A 1 226 ? -10.603 5.583 5.099 1.00 97.75 226 LEU A CA 1
ATOM 1717 C C . LEU A 1 226 ? -11.032 4.694 3.927 1.00 97.75 226 LEU A C 1
ATOM 1719 O O . LEU A 1 226 ? -11.278 3.505 4.120 1.00 97.75 226 LEU A O 1
ATOM 1723 N N . THR A 1 227 ? -11.043 5.224 2.700 1.00 98.38 227 THR A N 1
ATOM 1724 C CA . THR A 1 227 ? -11.308 4.437 1.484 1.00 98.38 227 THR A CA 1
ATOM 1725 C C . THR A 1 227 ? -10.235 3.370 1.259 1.00 98.38 227 THR A C 1
ATOM 1727 O O . THR A 1 227 ? -10.560 2.207 0.986 1.00 98.38 227 THR A O 1
ATOM 1730 N N . MET A 1 228 ? -8.962 3.749 1.417 1.00 98.38 228 MET A N 1
ATOM 1731 C CA . MET A 1 228 ? -7.814 2.842 1.328 1.00 98.38 228 MET A CA 1
ATOM 1732 C C . MET A 1 228 ? -7.892 1.732 2.384 1.00 98.38 228 MET A C 1
ATOM 1734 O O . MET A 1 228 ? -7.798 0.548 2.051 1.00 98.38 228 MET A O 1
ATOM 1738 N N . LEU A 1 229 ? -8.144 2.102 3.644 1.00 98.38 229 LEU A N 1
ATOM 1739 C CA . LEU A 1 229 ? -8.279 1.171 4.761 1.00 98.38 229 LEU A CA 1
ATOM 1740 C C . LEU A 1 229 ? -9.456 0.211 4.558 1.00 98.38 229 LEU A C 1
ATOM 1742 O O . LEU A 1 229 ? -9.281 -0.999 4.675 1.00 98.38 229 LEU A O 1
ATOM 1746 N N . ASN A 1 230 ? -10.638 0.723 4.206 1.00 98.50 230 ASN A N 1
ATOM 1747 C CA . ASN A 1 230 ? -11.834 -0.080 3.938 1.00 98.50 230 ASN A CA 1
ATOM 1748 C C . ASN A 1 230 ? -11.593 -1.100 2.810 1.00 98.50 230 ASN A C 1
ATOM 1750 O O . ASN A 1 230 ? -11.983 -2.263 2.920 1.00 98.50 230 ASN A O 1
ATOM 1754 N N . SER A 1 231 ? -10.898 -0.690 1.744 1.00 98.31 231 SER A N 1
ATOM 1755 C CA . SER A 1 231 ? -10.503 -1.5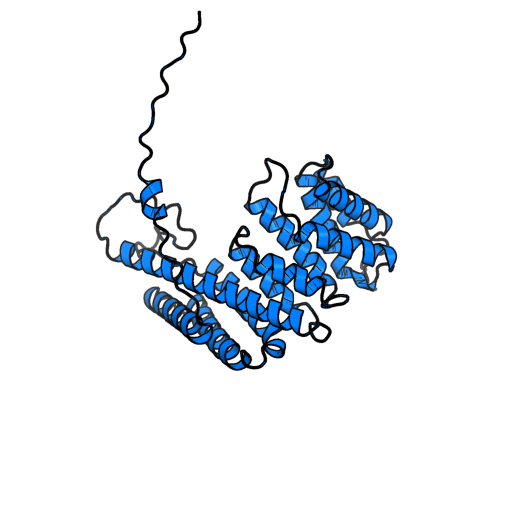91 0.656 1.00 98.31 231 SER A CA 1
ATOM 1756 C C . SER A 1 231 ? -9.512 -2.665 1.115 1.00 98.31 231 SER A C 1
ATOM 1758 O O . SER A 1 231 ? -9.687 -3.835 0.772 1.00 98.31 231 SER A O 1
ATOM 1760 N N . GLY A 1 232 ? -8.505 -2.289 1.909 1.00 98.12 232 GLY A N 1
ATOM 1761 C CA . GLY A 1 232 ? -7.517 -3.214 2.466 1.00 98.12 232 GLY A CA 1
ATOM 1762 C C . GLY A 1 232 ? -8.126 -4.240 3.428 1.00 98.12 232 GLY A C 1
ATOM 1763 O O . GLY A 1 232 ? -7.884 -5.438 3.287 1.00 98.12 232 GLY A O 1
ATOM 1764 N N . LEU A 1 233 ? -8.983 -3.793 4.353 1.00 98.44 233 LEU A N 1
ATOM 1765 C CA . LEU A 1 233 ? -9.730 -4.650 5.281 1.00 98.44 233 LEU A CA 1
ATOM 1766 C C . LEU A 1 233 ? -10.627 -5.645 4.535 1.00 98.44 233 LEU A C 1
ATOM 1768 O O . LEU A 1 233 ? -10.623 -6.838 4.842 1.00 98.44 233 LEU A O 1
ATOM 1772 N N . GLY A 1 234 ? -11.340 -5.177 3.505 1.00 98.31 234 GLY A N 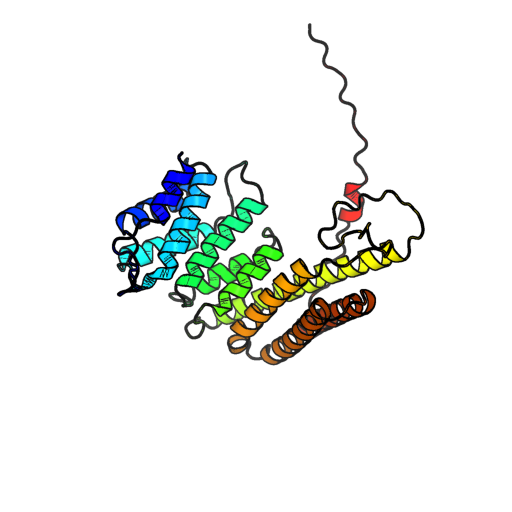1
ATOM 1773 C CA . GLY A 1 234 ? -12.154 -6.037 2.649 1.00 98.31 234 GLY A CA 1
ATOM 1774 C C . GLY A 1 234 ? -11.337 -7.123 1.942 1.00 98.31 234 GLY A C 1
ATOM 1775 O O . GLY A 1 234 ? -11.787 -8.264 1.858 1.00 98.31 234 GLY A O 1
ATOM 1776 N N . ALA A 1 235 ? -10.122 -6.797 1.487 1.00 98.12 235 ALA A N 1
ATOM 1777 C CA . ALA A 1 235 ? -9.239 -7.741 0.801 1.00 98.12 235 ALA A CA 1
ATOM 1778 C C . ALA A 1 235 ? -8.725 -8.866 1.717 1.00 98.12 235 ALA A C 1
ATOM 1780 O O . ALA A 1 235 ? -8.590 -10.005 1.273 1.00 98.12 235 ALA A O 1
ATOM 1781 N N . VAL A 1 236 ? -8.464 -8.573 2.996 1.00 98.38 236 VAL A N 1
ATOM 1782 C CA . VAL A 1 236 ? -7.927 -9.563 3.952 1.00 98.38 236 VAL A CA 1
ATOM 1783 C C . VAL A 1 236 ? -9.005 -10.313 4.738 1.00 98.38 236 VAL A C 1
ATOM 1785 O O . VAL A 1 236 ? -8.686 -11.287 5.416 1.00 98.38 236 VAL A O 1
ATOM 1788 N N . LYS A 1 237 ? -10.284 -9.923 4.634 1.00 98.12 237 LYS A N 1
ATOM 1789 C CA . LYS A 1 237 ? -11.393 -10.521 5.400 1.00 98.12 237 LYS A CA 1
ATOM 1790 C C . LYS A 1 237 ? -11.484 -12.044 5.249 1.00 98.12 237 LYS A C 1
ATOM 1792 O O . LYS A 1 237 ? -11.693 -12.741 6.235 1.00 98.12 237 LYS A O 1
ATOM 1797 N N . ALA A 1 238 ? -11.294 -12.570 4.037 1.00 97.44 238 ALA A N 1
ATOM 1798 C CA . ALA A 1 238 ? -11.345 -14.014 3.783 1.00 97.44 238 ALA A CA 1
ATOM 1799 C C . ALA A 1 238 ? -10.205 -14.799 4.465 1.00 97.44 238 ALA A C 1
ATOM 1801 O O . ALA A 1 238 ? -10.324 -16.004 4.664 1.00 97.44 238 ALA A O 1
ATOM 1802 N N . LEU A 1 239 ? -9.114 -14.122 4.837 1.00 97.50 239 LEU A N 1
ATOM 1803 C CA . LEU A 1 239 ? -7.943 -14.705 5.500 1.00 97.50 239 LEU A CA 1
ATOM 1804 C C . LEU A 1 239 ? -8.011 -14.586 7.029 1.00 97.50 239 LEU A C 1
ATOM 1806 O O . LEU A 1 239 ? -7.150 -15.120 7.722 1.00 97.50 239 LEU A O 1
ATOM 1810 N N . ALA A 1 240 ? -8.998 -13.857 7.551 1.00 96.75 240 ALA A N 1
ATOM 1811 C CA . ALA A 1 240 ? -9.023 -13.404 8.936 1.00 96.75 240 ALA A CA 1
ATOM 1812 C C . ALA A 1 240 ? -9.411 -14.488 9.950 1.00 96.75 240 ALA A C 1
ATOM 1814 O O . ALA A 1 240 ? -9.129 -14.327 11.134 1.00 96.75 240 ALA A O 1
ATOM 1815 N N . GLY A 1 241 ? -10.036 -15.588 9.516 1.00 96.56 241 GLY A N 1
ATOM 1816 C CA . GLY A 1 241 ? -10.531 -16.619 10.432 1.00 96.56 241 GLY A CA 1
ATOM 1817 C C . GLY A 1 241 ? -11.445 -16.003 11.495 1.00 96.56 241 GLY A C 1
ATOM 1818 O O . GLY A 1 241 ? -12.427 -15.341 11.155 1.00 96.56 241 GLY A O 1
ATOM 1819 N N . ASP A 1 242 ? -11.076 -16.158 12.765 1.00 97.00 242 ASP A N 1
ATOM 1820 C CA . ASP A 1 242 ? -11.827 -15.631 13.913 1.00 97.00 242 ASP A CA 1
ATOM 1821 C C . ASP A 1 242 ? -11.930 -14.091 13.922 1.00 97.00 242 ASP A C 1
ATOM 1823 O O . ASP A 1 242 ? -12.894 -13.531 14.443 1.00 97.00 242 ASP A O 1
ATOM 1827 N N . ASP A 1 243 ? -10.996 -13.385 13.272 1.00 97.44 243 ASP A N 1
ATOM 1828 C CA . ASP A 1 243 ? -11.002 -11.920 13.178 1.00 97.44 243 ASP A CA 1
ATOM 1829 C C . ASP A 1 243 ? -12.004 -11.368 12.147 1.00 97.44 243 ASP A C 1
ATOM 1831 O O . ASP A 1 243 ? -12.215 -10.153 12.072 1.00 97.44 243 ASP A O 1
ATOM 1835 N N . ALA A 1 244 ? -12.644 -12.221 11.339 1.00 97.94 244 ALA A N 1
ATOM 1836 C CA . ALA A 1 244 ? -13.519 -11.778 10.251 1.00 97.94 244 ALA A CA 1
ATOM 1837 C C . ALA A 1 244 ? -14.723 -10.950 10.740 1.00 97.94 244 ALA A C 1
ATOM 1839 O O . ALA A 1 244 ? -15.135 -10.006 10.061 1.00 97.94 244 ALA A O 1
ATOM 1840 N N . ALA A 1 245 ? -15.268 -11.276 11.917 1.00 98.06 245 ALA A N 1
ATOM 1841 C CA . ALA A 1 245 ? -16.373 -10.530 12.522 1.00 98.06 245 ALA A CA 1
ATOM 1842 C C . ALA A 1 245 ? -15.932 -9.132 12.989 1.00 98.06 245 ALA A C 1
ATOM 1844 O O . ALA A 1 245 ? -16.618 -8.148 12.718 1.00 98.06 245 ALA A O 1
ATOM 1845 N N . ALA A 1 246 ? -14.758 -9.031 13.619 1.00 98.19 246 ALA A N 1
ATOM 1846 C CA . ALA A 1 246 ? -14.181 -7.755 14.038 1.00 98.19 246 ALA A CA 1
ATOM 1847 C C . ALA A 1 246 ? -13.876 -6.851 12.831 1.00 98.19 246 ALA A C 1
ATOM 1849 O O . ALA A 1 246 ? -14.187 -5.661 12.847 1.00 98.19 246 ALA A O 1
ATOM 1850 N N . ILE A 1 247 ? -13.334 -7.421 11.746 1.00 98.31 247 ILE A N 1
ATOM 1851 C CA . ILE A 1 247 ? -13.100 -6.687 10.494 1.00 98.31 247 ILE A CA 1
ATOM 1852 C C . ILE A 1 247 ? -14.409 -6.132 9.923 1.00 98.31 247 ILE A C 1
ATOM 1854 O O . ILE A 1 247 ? -14.418 -4.997 9.450 1.00 98.31 247 ILE A O 1
ATOM 1858 N N . GLU A 1 248 ? -15.512 -6.881 9.977 1.00 98.38 248 GLU A N 1
ATOM 1859 C CA . GLU A 1 248 ? -16.812 -6.406 9.485 1.00 98.38 248 GLU A CA 1
ATOM 1860 C C . GLU A 1 248 ? -17.341 -5.217 10.299 1.00 98.38 248 GLU A C 1
ATOM 1862 O O . GLU A 1 248 ? -17.780 -4.225 9.716 1.00 98.38 248 GLU A O 1
ATOM 1867 N N . LEU A 1 249 ? -17.247 -5.280 11.632 1.00 98.31 249 LEU A N 1
ATOM 1868 C CA . LEU A 1 249 ? -17.654 -4.183 12.518 1.00 98.31 249 LEU A CA 1
ATOM 1869 C C . LEU A 1 249 ? -16.853 -2.907 12.239 1.00 98.31 249 LEU A C 1
ATOM 1871 O O . LEU A 1 249 ? -17.437 -1.834 12.057 1.00 98.31 249 LEU A O 1
ATOM 1875 N N . VAL A 1 250 ? -15.528 -3.033 12.119 1.00 98.50 250 VAL A N 1
ATOM 1876 C CA . VAL A 1 250 ? -14.644 -1.910 11.780 1.00 98.50 250 VAL A CA 1
ATOM 1877 C C . VAL A 1 250 ? -14.956 -1.358 10.389 1.00 98.50 250 VAL A C 1
ATOM 1879 O O . VAL A 1 250 ? -15.084 -0.149 10.225 1.00 98.50 250 VAL A O 1
ATOM 1882 N N . THR A 1 251 ? -15.151 -2.224 9.394 1.00 98.38 251 THR A N 1
ATOM 1883 C CA . THR A 1 251 ? -15.520 -1.830 8.022 1.00 98.38 251 THR A CA 1
ATOM 1884 C C . THR A 1 251 ? -16.833 -1.039 8.011 1.00 98.38 251 THR A C 1
ATOM 1886 O O . THR A 1 251 ? -16.939 -0.013 7.338 1.00 98.38 251 THR A O 1
ATOM 1889 N N . ALA A 1 252 ? -17.836 -1.468 8.782 1.00 98.38 252 ALA A N 1
ATOM 1890 C CA . ALA A 1 252 ? -19.104 -0.754 8.907 1.00 98.38 252 ALA A CA 1
ATOM 1891 C C . ALA A 1 252 ? -18.937 0.624 9.571 1.00 98.38 252 ALA A C 1
ATOM 1893 O O . ALA A 1 252 ? -19.564 1.588 9.133 1.00 98.38 252 ALA A O 1
ATOM 1894 N N . ALA A 1 253 ? -18.087 0.738 10.595 1.00 98.38 253 ALA A N 1
ATOM 1895 C CA . ALA A 1 253 ? -17.788 2.016 11.237 1.00 98.38 253 ALA A CA 1
ATOM 1896 C C . ALA A 1 253 ? -17.043 2.982 10.306 1.00 98.38 253 ALA A C 1
ATOM 1898 O O . ALA A 1 253 ? -17.441 4.138 10.189 1.00 98.38 253 ALA A O 1
ATOM 1899 N N . VAL A 1 254 ? -16.036 2.491 9.577 1.00 98.31 254 VAL A N 1
ATOM 1900 C CA . VAL A 1 254 ? -15.306 3.272 8.566 1.00 98.31 254 VAL A CA 1
ATOM 1901 C C . VAL A 1 254 ? -16.255 3.798 7.485 1.00 98.31 254 VAL A C 1
ATOM 1903 O O . VAL A 1 254 ? -16.175 4.969 7.126 1.00 98.31 254 VAL A O 1
ATOM 1906 N N . LYS A 1 255 ? -17.192 2.972 6.998 1.00 98.31 255 LYS A N 1
ATOM 1907 C CA . LYS A 1 255 ? -18.197 3.400 6.009 1.00 98.31 255 LYS A CA 1
ATOM 1908 C C . LYS A 1 255 ? -19.119 4.499 6.530 1.00 98.31 255 LYS A C 1
ATOM 1910 O O . LYS A 1 255 ? -19.372 5.441 5.793 1.00 98.31 255 LYS A O 1
ATOM 1915 N N . ARG A 1 256 ? -19.587 4.412 7.781 1.00 97.94 256 ARG A N 1
ATOM 1916 C CA . ARG A 1 256 ? -20.400 5.483 8.389 1.00 97.94 256 ARG A CA 1
ATOM 1917 C C . ARG A 1 256 ? -19.641 6.810 8.427 1.00 97.94 256 ARG A C 1
ATOM 1919 O O . ARG A 1 256 ? -20.198 7.831 8.048 1.00 97.94 256 ARG A O 1
ATOM 1926 N N . THR A 1 257 ? -18.363 6.780 8.802 1.00 97.00 257 THR A N 1
ATOM 1927 C CA . THR A 1 257 ? -17.519 7.984 8.825 1.00 97.00 257 THR A CA 1
ATOM 1928 C C . THR A 1 257 ? -17.193 8.514 7.435 1.00 97.00 257 THR A C 1
ATOM 1930 O O . THR A 1 257 ? -17.111 9.724 7.267 1.00 97.00 257 THR A O 1
ATOM 1933 N N . LEU A 1 258 ? -17.055 7.647 6.428 1.00 97.00 258 LEU A N 1
ATOM 1934 C CA . LEU A 1 258 ? -16.954 8.075 5.029 1.00 97.00 258 LEU A CA 1
ATOM 1935 C C . LEU A 1 258 ? -18.214 8.819 4.576 1.00 97.00 258 LEU A C 1
ATOM 1937 O O . LEU A 1 258 ? -18.095 9.919 4.051 1.00 97.00 258 LEU A O 1
ATOM 1941 N N . THR A 1 259 ? -19.402 8.268 4.843 1.00 96.81 259 THR A N 1
ATOM 1942 C CA . THR A 1 259 ? -20.675 8.940 4.539 1.00 96.81 259 THR A CA 1
ATOM 1943 C C . THR A 1 259 ? -20.762 10.296 5.241 1.00 96.81 259 THR A C 1
ATOM 1945 O O . THR A 1 259 ? -21.046 11.295 4.591 1.00 96.81 259 THR A O 1
ATOM 1948 N N . ALA A 1 260 ? -20.409 10.369 6.529 1.00 95.50 260 ALA A N 1
ATOM 1949 C CA . ALA A 1 260 ? -20.384 11.638 7.254 1.00 95.50 260 ALA A CA 1
ATOM 1950 C C . ALA A 1 260 ? -19.387 12.652 6.654 1.00 95.50 260 ALA A C 1
ATOM 1952 O O . ALA A 1 260 ? -19.671 13.845 6.588 1.00 95.50 260 ALA A O 1
ATOM 1953 N N . ALA A 1 261 ? -18.229 12.192 6.172 1.00 93.56 261 ALA A N 1
ATOM 1954 C CA . ALA A 1 261 ? -17.234 13.056 5.538 1.00 93.56 261 ALA A CA 1
ATOM 1955 C C . ALA A 1 261 ? -17.718 13.652 4.205 1.00 93.56 261 ALA A C 1
ATOM 1957 O O . ALA A 1 261 ? -17.276 14.740 3.827 1.00 93.56 261 ALA A O 1
ATOM 1958 N N . GLU A 1 262 ? -18.589 12.942 3.490 1.00 93.69 262 GLU A N 1
ATOM 1959 C CA . GLU A 1 262 ? -19.115 13.348 2.186 1.00 93.69 262 GLU A CA 1
ATOM 1960 C C . GLU A 1 262 ? -20.388 14.193 2.304 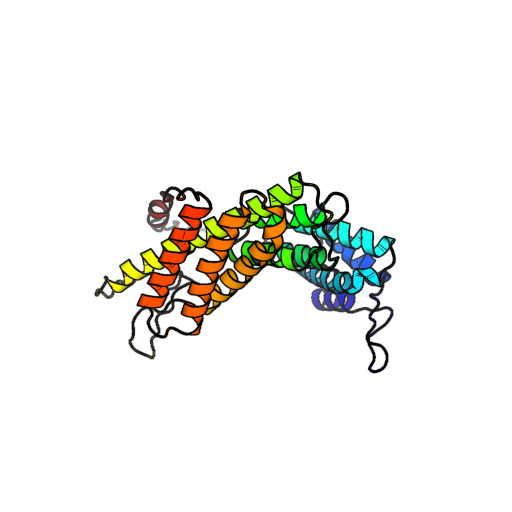1.00 93.69 262 GLU A C 1
ATOM 1962 O O . GLU A 1 262 ? -20.542 15.154 1.551 1.00 93.69 262 GLU A O 1
ATOM 1967 N N . GLU A 1 263 ? -21.275 13.853 3.241 1.00 93.38 263 GLU A N 1
ATOM 1968 C CA . GLU A 1 263 ? -22.644 14.380 3.289 1.00 93.38 263 GLU A CA 1
ATOM 1969 C C . GLU A 1 263 ? -22.871 15.426 4.389 1.00 93.38 263 GLU A C 1
ATOM 1971 O O . GLU A 1 263 ? -23.706 16.310 4.208 1.00 93.38 263 GLU A O 1
ATOM 1976 N N . GLU A 1 264 ? -22.148 15.372 5.514 1.00 88.81 264 GLU A N 1
ATOM 1977 C CA . GLU A 1 264 ? -22.512 16.185 6.681 1.00 88.81 264 GLU A CA 1
ATOM 1978 C C . GLU A 1 264 ? -21.858 17.556 6.663 1.00 88.81 264 GLU A C 1
ATOM 1980 O O . GLU A 1 264 ? -20.661 17.685 6.896 1.00 88.81 264 GLU A O 1
ATOM 1985 N N . ASP A 1 265 ? -22.621 18.628 6.483 1.00 85.75 265 ASP A N 1
ATOM 1986 C CA . ASP A 1 265 ? -22.085 19.993 6.573 1.00 85.75 265 ASP A CA 1
ATOM 1987 C C . ASP A 1 265 ? -21.694 20.377 8.013 1.00 85.75 265 ASP A C 1
ATOM 1989 O O . ASP A 1 265 ? -20.823 21.226 8.225 1.00 85.75 265 ASP A O 1
ATOM 1993 N N . ASN A 1 266 ? -22.273 19.710 9.018 1.00 87.50 266 ASN A N 1
ATOM 1994 C CA . ASN A 1 266 ? -22.021 19.985 10.427 1.00 87.50 266 ASN A CA 1
ATOM 1995 C C . ASN A 1 266 ? -20.680 19.377 10.909 1.00 87.50 266 ASN A C 1
ATOM 1997 O O . ASN A 1 266 ? -20.551 18.154 11.024 1.00 87.50 266 ASN A O 1
ATOM 2001 N N . PRO A 1 267 ? -19.674 20.193 11.290 1.00 85.31 267 PRO A N 1
ATOM 2002 C CA . PRO A 1 267 ? -18.385 19.679 11.754 1.00 85.31 267 PRO A CA 1
ATOM 2003 C C . PRO A 1 267 ? -18.479 18.864 13.055 1.00 85.31 267 PRO A C 1
ATOM 2005 O O . PRO A 1 267 ? -17.629 18.005 13.286 1.00 85.31 267 PRO A O 1
ATOM 2008 N N . TYR A 1 268 ? -19.489 19.093 13.902 1.00 88.06 268 TYR A N 1
ATOM 2009 C CA . TYR A 1 268 ? -19.655 18.348 15.155 1.00 88.06 268 TYR A CA 1
ATOM 2010 C C . TYR A 1 268 ? -20.111 16.906 14.926 1.00 88.06 268 TYR A C 1
ATOM 2012 O O . TYR A 1 268 ? -19.629 16.000 15.605 1.00 88.06 268 TYR A O 1
ATOM 2020 N N . GLU A 1 269 ? -21.002 16.690 13.962 1.00 91.25 269 GLU A N 1
ATOM 2021 C CA . GLU A 1 269 ? -21.468 15.352 13.583 1.00 91.25 269 GLU A CA 1
ATOM 2022 C C . GLU A 1 269 ? -20.337 14.553 12.944 1.00 91.25 269 GLU A C 1
ATOM 2024 O O . GLU A 1 269 ? -20.103 13.404 13.322 1.00 91.25 269 GLU A O 1
ATOM 2029 N N . MET A 1 270 ? -19.542 15.203 12.090 1.00 92.62 270 MET A N 1
ATOM 2030 C CA . MET A 1 270 ? -18.338 14.598 11.530 1.00 92.62 270 MET A CA 1
ATOM 2031 C C . MET A 1 270 ? -17.345 14.169 12.622 1.00 92.62 270 MET A C 1
ATOM 2033 O O . MET A 1 270 ? -16.884 13.028 12.631 1.00 92.62 270 MET A O 1
ATOM 2037 N N . ILE A 1 271 ? -17.052 15.051 13.586 1.00 92.88 271 ILE A N 1
ATOM 2038 C CA . ILE A 1 271 ? -16.185 14.729 14.731 1.00 92.88 271 ILE A CA 1
ATOM 2039 C C . ILE A 1 271 ? -16.742 13.541 15.524 1.00 92.88 271 ILE A C 1
ATOM 2041 O O . ILE A 1 271 ? -15.995 12.616 15.839 1.00 92.88 271 ILE A O 1
ATOM 2045 N N . SER A 1 272 ? -18.045 13.537 15.815 1.00 95.06 272 SER A N 1
ATOM 2046 C CA . SER A 1 272 ? -18.686 12.439 16.545 1.00 95.06 272 SER A CA 1
ATOM 2047 C C . SER A 1 272 ? -18.606 11.112 15.781 1.00 95.06 272 SER A C 1
ATOM 2049 O O . SER A 1 272 ? -18.360 10.072 16.394 1.00 95.06 272 SER A O 1
ATOM 2051 N N . SER A 1 273 ? -18.738 11.133 14.450 1.00 96.69 273 SER A N 1
ATOM 2052 C CA . SER A 1 273 ? -18.567 9.935 13.622 1.00 96.69 273 SER A CA 1
ATOM 2053 C C . SER A 1 273 ? -17.129 9.415 13.650 1.00 96.69 273 SER A C 1
ATOM 2055 O O . SER A 1 273 ? -16.916 8.205 13.761 1.00 96.69 273 SER A O 1
ATOM 2057 N N . VAL A 1 274 ? -16.133 10.306 13.581 1.00 96.19 274 VAL A N 1
ATOM 2058 C CA . VAL A 1 274 ? -14.716 9.929 13.705 1.00 96.19 274 VAL A CA 1
ATOM 2059 C C . VAL A 1 274 ? -14.454 9.276 15.064 1.00 96.19 274 VAL A C 1
ATOM 2061 O O . VAL A 1 274 ? -13.871 8.195 15.105 1.00 96.19 274 VAL A O 1
ATOM 2064 N N . GLU A 1 275 ? -14.949 9.853 16.161 1.00 96.25 275 GLU A N 1
ATOM 2065 C CA . GLU A 1 275 ? -14.816 9.261 17.501 1.00 96.25 275 GLU A CA 1
ATOM 2066 C C . GLU A 1 275 ? -15.459 7.875 17.591 1.00 96.25 275 GLU A C 1
ATOM 2068 O O . GLU A 1 275 ? -14.813 6.927 18.039 1.00 96.25 275 GLU A O 1
ATOM 2073 N N . GLY A 1 276 ? -16.692 7.732 17.096 1.00 97.62 276 GLY A N 1
ATOM 2074 C CA . GLY A 1 276 ? -17.390 6.448 17.078 1.00 97.62 276 GLY A CA 1
ATOM 2075 C C . GLY A 1 276 ? -16.640 5.378 16.278 1.00 97.62 276 GLY A C 1
ATOM 2076 O O . GLY A 1 276 ? -16.599 4.215 16.682 1.00 97.62 276 GLY A O 1
ATOM 2077 N N . MET A 1 277 ? -15.996 5.761 15.171 1.00 98.19 277 MET A N 1
ATOM 2078 C CA . MET A 1 277 ? -15.111 4.869 14.421 1.00 98.19 277 MET A CA 1
ATOM 2079 C C . MET A 1 277 ? -13.861 4.499 15.222 1.00 98.19 277 MET A C 1
ATOM 2081 O O . MET A 1 277 ? -13.528 3.315 15.295 1.00 98.19 277 MET A O 1
ATOM 2085 N N . CYS A 1 278 ? -13.177 5.466 15.837 1.00 97.44 278 CYS A N 1
ATOM 2086 C CA . CYS A 1 278 ? -11.985 5.198 16.642 1.00 97.44 278 CYS A CA 1
ATOM 2087 C C . CYS A 1 278 ? -12.289 4.260 17.822 1.00 97.44 278 CYS A C 1
ATOM 2089 O O . CYS A 1 278 ? -11.489 3.370 18.134 1.00 97.44 278 CYS A O 1
ATOM 2091 N N . ASP A 1 279 ? -13.447 4.424 18.462 1.00 97.31 279 ASP A N 1
ATOM 2092 C CA . ASP A 1 279 ? -13.916 3.564 19.549 1.00 97.31 279 ASP A CA 1
ATOM 2093 C C . ASP A 1 279 ? -14.202 2.142 19.066 1.00 97.31 279 ASP A C 1
ATOM 2095 O O . ASP A 1 279 ? -13.790 1.180 19.719 1.00 97.31 279 ASP A O 1
ATOM 2099 N N . GLU A 1 280 ? -14.845 1.991 17.905 1.00 98.06 280 GLU A N 1
ATOM 2100 C CA . GLU A 1 280 ? -15.106 0.676 17.315 1.00 98.06 280 GLU A CA 1
ATOM 2101 C C . GLU A 1 280 ? -13.809 -0.045 16.937 1.00 98.06 280 GLU A C 1
ATOM 2103 O O . GLU A 1 280 ? -13.648 -1.220 17.263 1.00 98.06 280 GLU A O 1
ATOM 2108 N N . VAL A 1 281 ? -12.854 0.657 16.318 1.00 97.69 281 VAL A N 1
ATOM 2109 C CA . VAL A 1 281 ? -11.528 0.109 15.989 1.00 97.69 281 VAL A CA 1
ATOM 2110 C C . VAL A 1 281 ? -10.805 -0.349 17.255 1.00 97.69 281 VAL A C 1
ATOM 2112 O O . VAL A 1 281 ? -10.327 -1.482 17.318 1.00 97.69 281 VAL A O 1
ATOM 2115 N N . THR A 1 282 ? -10.778 0.501 18.287 1.00 96.88 282 THR A N 1
ATOM 2116 C CA . THR A 1 282 ? -10.117 0.191 19.564 1.00 96.88 282 THR A CA 1
ATOM 2117 C C . THR A 1 282 ? -10.740 -1.048 20.212 1.00 96.88 282 THR A C 1
ATOM 2119 O O . THR A 1 282 ? -10.018 -1.954 20.626 1.00 96.88 282 THR A O 1
ATOM 2122 N N . ARG A 1 283 ? -12.078 -1.118 20.256 1.00 97.38 283 ARG A N 1
ATOM 2123 C CA . ARG A 1 283 ? -12.826 -2.233 20.851 1.00 97.38 283 ARG A CA 1
ATOM 2124 C C . ARG A 1 283 ? -12.649 -3.534 20.071 1.00 97.38 283 ARG A C 1
ATOM 2126 O O . ARG A 1 283 ? -12.403 -4.570 20.679 1.00 97.38 283 ARG A O 1
ATOM 2133 N N . SER A 1 284 ? -12.778 -3.479 18.747 1.00 97.62 284 SER A N 1
ATOM 2134 C CA . SER A 1 284 ? -12.767 -4.660 17.879 1.00 97.62 284 SER A CA 1
ATOM 2135 C C . SER A 1 284 ? -11.370 -5.256 17.700 1.00 97.62 284 SER A C 1
ATOM 2137 O O . SER A 1 284 ? -11.238 -6.473 17.595 1.00 97.62 284 SER A O 1
ATOM 2139 N N . PHE A 1 285 ? -10.319 -4.430 17.662 1.00 97.44 285 PHE A N 1
ATOM 2140 C CA . PHE A 1 285 ? -8.945 -4.898 17.431 1.00 97.44 285 PHE A CA 1
ATOM 2141 C C . PHE A 1 285 ? -8.057 -4.894 18.676 1.00 97.44 285 PHE A C 1
ATOM 2143 O O . PHE A 1 285 ? -6.934 -5.390 18.602 1.00 97.44 285 PHE A O 1
ATOM 2150 N N . GLY A 1 286 ? -8.539 -4.386 19.814 1.00 96.44 286 GLY A N 1
ATOM 2151 C CA . GLY A 1 286 ? -7.758 -4.331 21.050 1.00 96.44 286 GLY A CA 1
ATOM 2152 C C . GLY A 1 286 ? -6.543 -3.411 20.932 1.00 96.44 286 GLY A C 1
ATOM 2153 O O . GLY A 1 286 ? -5.487 -3.714 21.486 1.00 96.44 286 GLY A O 1
ATOM 2154 N N . CYS A 1 287 ? -6.671 -2.318 20.172 1.00 93.88 287 CYS A N 1
ATOM 2155 C CA . CYS A 1 287 ? -5.588 -1.363 19.967 1.00 93.88 287 CYS A CA 1
ATOM 2156 C C . CYS A 1 287 ? -5.118 -0.829 21.325 1.00 93.88 287 CYS A C 1
ATOM 2158 O O . CYS A 1 287 ? -5.907 -0.258 22.081 1.00 93.88 287 CYS A O 1
ATOM 2160 N N . GLN A 1 288 ? -3.837 -1.005 21.642 1.00 85.12 288 GLN A N 1
ATOM 2161 C CA . GLN A 1 288 ? -3.267 -0.370 22.823 1.00 85.12 288 GLN A CA 1
ATOM 2162 C C . GLN A 1 288 ? -3.190 1.131 22.562 1.00 85.12 288 GLN A C 1
ATOM 2164 O O . GLN A 1 288 ? -2.686 1.553 21.520 1.00 85.12 288 GLN A O 1
ATOM 2169 N N . ALA A 1 289 ? -3.697 1.936 23.496 1.00 72.69 289 ALA A N 1
ATOM 2170 C CA . ALA A 1 289 ? -3.453 3.368 23.455 1.00 72.69 289 ALA A CA 1
ATOM 2171 C C . ALA A 1 289 ? -1.936 3.568 23.443 1.00 72.69 289 ALA A C 1
ATOM 2173 O O . ALA A 1 289 ? -1.242 3.092 24.347 1.00 72.69 289 ALA A O 1
ATOM 2174 N N . LYS A 1 290 ? -1.416 4.218 22.396 1.00 68.69 290 LYS A N 1
ATOM 2175 C CA . LYS A 1 290 ? -0.013 4.612 22.379 1.00 68.69 290 LYS A CA 1
ATOM 2176 C C . LYS A 1 290 ? 0.188 5.470 23.632 1.00 68.69 290 LYS A C 1
ATOM 2178 O O . LYS A 1 290 ? -0.593 6.405 23.816 1.00 68.69 290 LYS A O 1
ATOM 2183 N N . PRO A 1 291 ? 1.132 5.132 24.528 1.00 60.25 291 PRO A N 1
ATOM 2184 C CA . PRO A 1 291 ? 1.388 5.978 25.683 1.00 60.25 291 PRO A CA 1
ATOM 2185 C C . PRO A 1 291 ? 1.669 7.375 25.140 1.00 60.25 291 PRO A C 1
ATOM 2187 O O . PRO A 1 291 ? 2.479 7.492 24.217 1.00 60.25 291 PRO A O 1
ATOM 2190 N N . GLU A 1 292 ? 0.947 8.389 25.631 1.00 56.00 292 GLU A N 1
ATOM 2191 C CA . GLU A 1 292 ? 1.179 9.785 25.258 1.00 56.00 292 GLU A CA 1
ATOM 2192 C C . GLU A 1 292 ? 2.685 10.027 25.348 1.00 56.00 292 GLU A C 1
ATOM 2194 O O . GLU A 1 292 ? 3.273 9.987 26.432 1.00 56.00 292 GLU A O 1
ATOM 2199 N N . SER A 1 293 ? 3.344 10.149 24.196 1.00 50.06 293 SER A N 1
ATOM 2200 C CA . SER A 1 293 ? 4.786 10.323 24.168 1.00 50.06 293 SER A CA 1
ATOM 2201 C C . SER A 1 293 ? 5.077 11.644 24.861 1.00 50.06 293 SER A C 1
ATOM 2203 O O . SER A 1 293 ? 4.630 12.696 24.398 1.00 50.06 293 SER A O 1
ATOM 2205 N N . ALA A 1 294 ? 5.830 11.584 25.959 1.00 47.56 294 ALA A N 1
ATOM 2206 C CA . ALA A 1 294 ? 6.263 12.746 26.730 1.00 47.56 294 ALA A CA 1
ATOM 2207 C C . ALA A 1 294 ? 7.052 13.778 25.889 1.00 47.56 294 ALA A C 1
ATOM 2209 O O . ALA A 1 294 ? 7.268 14.898 26.341 1.00 47.56 294 ALA A O 1
ATOM 2210 N N . ASP A 1 295 ? 7.408 13.444 24.645 1.00 47.12 295 ASP A N 1
ATOM 2211 C CA . ASP A 1 295 ? 8.078 14.296 23.655 1.00 47.12 295 ASP A CA 1
ATOM 2212 C C . ASP A 1 295 ? 7.293 15.567 23.279 1.00 47.12 295 ASP A C 1
ATOM 2214 O O . ASP A 1 295 ? 7.875 16.521 22.761 1.00 47.12 295 ASP A O 1
ATOM 2218 N N . GLY A 1 296 ? 5.996 15.649 23.607 1.00 44.66 296 GLY A N 1
ATOM 2219 C CA . GLY A 1 296 ? 5.254 16.916 23.571 1.00 44.66 296 GLY A CA 1
ATOM 2220 C C . GLY A 1 296 ? 5.798 17.985 24.537 1.00 44.66 296 GLY A C 1
ATOM 2221 O O . GLY A 1 296 ? 5.476 19.161 24.381 1.00 44.66 296 GLY A O 1
ATOM 2222 N N . ALA A 1 297 ? 6.635 17.603 25.510 1.00 42.59 297 ALA A N 1
ATOM 2223 C CA . ALA A 1 297 ? 7.279 18.519 26.450 1.00 42.59 297 ALA A CA 1
ATOM 2224 C C . ALA A 1 297 ? 8.674 19.001 26.000 1.00 42.59 297 ALA A C 1
ATOM 2226 O O . ALA A 1 297 ? 9.109 20.064 26.441 1.00 42.59 297 ALA A O 1
ATOM 2227 N N . GLU A 1 298 ? 9.379 18.280 25.120 1.00 39.41 298 GLU A N 1
ATOM 2228 C CA . GLU A 1 298 ? 10.783 18.600 24.793 1.00 39.41 298 GLU A CA 1
ATOM 2229 C C . GLU A 1 298 ? 10.930 19.560 23.596 1.00 39.41 298 GLU A C 1
ATOM 2231 O O . GLU A 1 298 ? 11.905 20.306 23.506 1.00 39.41 298 GLU A O 1
ATOM 2236 N N . ALA A 1 299 ? 9.916 19.669 22.728 1.00 40.66 299 ALA A N 1
ATOM 2237 C CA . ALA A 1 299 ? 9.932 20.608 21.598 1.00 40.66 299 ALA A CA 1
ATOM 2238 C C . ALA A 1 299 ? 9.765 22.097 21.991 1.00 40.66 299 ALA A C 1
ATOM 2240 O O . ALA A 1 299 ? 9.912 22.971 21.138 1.00 40.66 299 ALA A O 1
ATOM 2241 N N . ALA A 1 300 ? 9.492 22.410 23.265 1.00 40.78 300 ALA A N 1
ATOM 2242 C CA . ALA A 1 300 ? 9.340 23.784 23.765 1.00 40.78 300 ALA A CA 1
ATOM 2243 C C . ALA A 1 300 ? 10.591 24.342 24.483 1.00 40.78 300 ALA A C 1
ATOM 2245 O O . ALA A 1 300 ? 10.589 25.500 24.901 1.00 40.78 300 ALA A O 1
ATOM 2246 N N . ALA A 1 301 ? 11.666 23.557 24.622 1.00 36.91 301 ALA A N 1
ATOM 2247 C CA . ALA A 1 301 ? 12.850 23.927 25.402 1.00 36.91 301 ALA A CA 1
ATOM 2248 C C . ALA A 1 301 ? 14.138 23.982 24.558 1.00 36.91 301 ALA A C 1
ATOM 2250 O O . ALA A 1 301 ? 15.145 23.369 24.894 1.00 36.91 301 ALA A O 1
ATOM 2251 N N . ALA A 1 302 ? 14.138 24.769 23.481 1.00 35.59 302 ALA A N 1
ATOM 2252 C CA . ALA A 1 302 ? 15.376 25.233 22.853 1.00 35.59 302 ALA A CA 1
ATOM 2253 C C . ALA A 1 302 ? 15.401 26.773 22.831 1.00 35.59 302 ALA A C 1
ATOM 2255 O O . ALA A 1 302 ? 14.952 27.382 21.858 1.00 35.59 302 ALA A O 1
ATOM 2256 N N . PRO A 1 303 ? 15.897 27.446 23.887 1.00 42.41 303 PRO A N 1
ATOM 2257 C CA . PRO A 1 303 ? 16.199 28.866 23.800 1.00 42.41 303 PRO A CA 1
ATOM 2258 C C . PRO A 1 303 ? 17.353 29.063 22.813 1.00 42.41 303 PRO A C 1
ATOM 2260 O O . PRO A 1 303 ? 18.370 28.373 22.880 1.00 42.41 303 PRO A O 1
ATOM 2263 N N . GLY A 1 304 ? 17.181 30.009 21.889 1.00 43.72 304 GLY A N 1
ATOM 2264 C CA . GLY A 1 304 ? 18.186 30.391 20.905 1.00 43.72 304 GLY A CA 1
ATOM 2265 C C . GLY A 1 304 ? 19.538 30.692 21.552 1.00 43.72 304 GLY A C 1
ATOM 2266 O O . GLY A 1 304 ? 19.756 31.767 22.106 1.00 43.72 304 GLY A O 1
ATOM 2267 N N . GLY A 1 305 ? 20.462 29.739 21.445 1.00 36.41 305 GLY A N 1
ATOM 2268 C CA . GLY A 1 305 ? 21.875 29.955 21.708 1.00 36.41 305 GLY A CA 1
ATOM 2269 C C . GLY A 1 305 ? 22.463 30.806 20.589 1.00 36.41 305 GLY A C 1
ATOM 2270 O O . GLY A 1 305 ? 22.845 30.289 19.541 1.00 36.41 305 GLY A O 1
ATOM 2271 N N . LEU A 1 306 ? 22.514 32.119 20.811 1.00 41.78 306 LEU A N 1
ATOM 2272 C CA . LEU A 1 306 ? 23.337 33.055 20.050 1.00 41.78 306 LEU A CA 1
ATOM 2273 C C . LEU A 1 306 ? 24.785 32.544 20.027 1.00 41.78 306 LEU A C 1
ATOM 2275 O O . LEU A 1 306 ? 25.484 32.576 21.038 1.00 41.78 306 LEU A O 1
ATOM 2279 N N . MET A 1 307 ? 25.235 32.068 18.868 1.00 39.56 307 MET A N 1
ATOM 2280 C CA . MET A 1 307 ? 26.648 31.797 18.613 1.00 39.56 307 MET A CA 1
ATOM 2281 C C . MET A 1 307 ? 27.428 33.125 18.640 1.00 39.56 307 MET A C 1
ATOM 2283 O O . MET A 1 307 ? 27.092 34.027 17.867 1.00 39.56 307 MET A O 1
ATOM 2287 N N . PRO A 1 308 ? 28.469 33.280 19.479 1.00 42.91 308 PRO A N 1
ATOM 2288 C CA . PRO A 1 308 ? 29.328 34.455 19.441 1.00 42.91 308 PRO A CA 1
ATOM 2289 C C . PRO A 1 308 ? 30.233 34.415 18.205 1.00 42.91 308 PRO A C 1
ATOM 2291 O O . PRO A 1 308 ? 30.796 33.380 17.841 1.00 42.91 308 PRO A O 1
ATOM 2294 N N . GLY A 1 309 ? 30.360 35.573 17.556 1.00 42.56 309 GLY A N 1
ATOM 2295 C CA . GLY A 1 309 ? 31.151 35.772 16.349 1.00 42.56 309 GLY A CA 1
ATOM 2296 C C . GLY A 1 309 ? 32.613 35.361 16.523 1.00 42.56 309 GLY A C 1
ATOM 2297 O O . GLY A 1 309 ? 33.305 35.800 17.440 1.00 42.56 309 GLY A O 1
ATOM 2298 N N . ARG A 1 310 ? 33.099 34.539 15.591 1.00 42.59 310 ARG A N 1
ATOM 2299 C CA . ARG A 1 310 ? 34.531 34.323 15.388 1.00 42.59 310 ARG A CA 1
ATOM 2300 C C . ARG A 1 310 ? 35.115 35.549 14.693 1.00 42.59 310 ARG A C 1
ATOM 2302 O O . ARG A 1 310 ? 34.832 35.791 13.523 1.00 42.59 310 ARG A O 1
ATOM 2309 N N . SER A 1 311 ? 35.933 36.295 15.431 1.00 49.75 311 SER A N 1
ATOM 2310 C CA . SER A 1 311 ? 36.837 37.301 14.878 1.00 49.75 311 SER A CA 1
ATOM 2311 C C . SER A 1 311 ? 37.869 36.614 13.987 1.00 49.75 311 SER A C 1
ATOM 2313 O O . SER A 1 311 ? 38.475 35.618 14.383 1.00 49.75 311 SER A O 1
ATOM 2315 N N . ILE A 1 312 ? 38.040 37.151 12.786 1.00 52.19 312 ILE A N 1
ATOM 2316 C CA . ILE A 1 312 ? 39.115 36.803 11.861 1.00 52.19 312 ILE A CA 1
ATOM 2317 C C . ILE A 1 312 ? 40.342 37.604 12.309 1.00 52.19 312 ILE A C 1
ATOM 2319 O O . ILE A 1 312 ? 40.242 38.822 12.445 1.00 52.19 312 ILE A O 1
ATOM 2323 N N . ASN A 1 313 ? 41.456 36.913 12.547 1.00 60.84 313 ASN A N 1
ATOM 2324 C CA . ASN A 1 313 ? 42.810 37.467 12.513 1.00 60.84 313 ASN A CA 1
ATOM 2325 C C . ASN A 1 313 ? 43.567 36.748 11.400 1.00 60.84 313 ASN A C 1
ATOM 2327 O O . ASN A 1 313 ? 43.367 35.515 1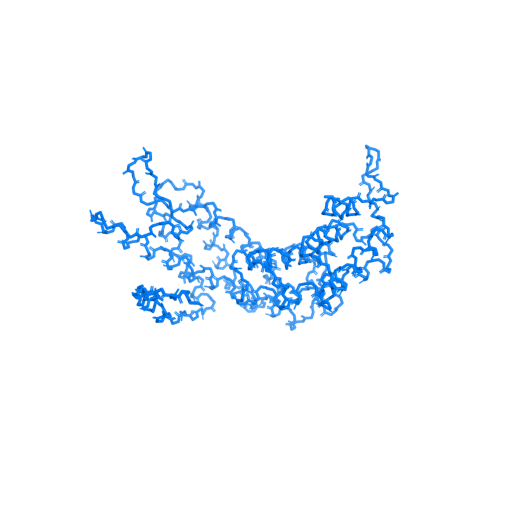1.285 1.00 60.84 313 ASN A O 1
#

Radius of gyration: 22.99 Å; chains: 1; bounding box: 66×57×60 Å

Sequence (313 aa):
VKVNATLILGMLDEKYATRSDPSVKPLSAANRMLTVIVDRCVSNQTFPSYVESASLVGLERHSRYADAMDTQSKNNTARSLLKAVAQQEYRSPTPRSARNWMKLQAAEGIANFKSAGPNGVFAKAIAGLVQEERVDLPTRCAAVELLKRMDLSGAPPAVGQQLVSAAKQVACDLAAEERDNVSAVRRLAGSTGRSGMDSETNVRFKRDEQIGIGWQYERRGLSTQLTMLNSGLGAVKALAGDDAAAIELVTAAVKRTLTAAEEEDNPYEMISSVEGMCDEVTRSFGCQAKPESADGAEAAAAPGGLMPGRSIN

Foldseek 3Di:
DLLVVLLVLLVAWPDDADPVRRATHHDLVSLVVLLVVLVCQLVVHDDDLSSVQSSLLSLLSNLLNLVNDDPVSSVSSLVSLLSLLPRPDGDPPQPLVNSLVSNLSSLSSLLSPQECPDQSSSLLSLLVSLPDPSRDLLSSLQSLLSLLSHDCVPHDLVSLVSLLVSLLVSLLVLLLVLVVVLVVVVVVVPPPDPPPDVPVPDPQWDAPPPPPDGIAGPLPSLLSSLVSSLSSLVSSLVSQVVLNVLSVQLSVLSVQLNCCSVPPPDRVVNSVSSNSSSVSSCVSSVRDNDPPPPVVVVVVPDDDDDDDDDDDD

Secondary structure (DSSP, 8-state):
-HHHHHHHHHT-EEE---SS----EE-HHHHHHHHHHHHHHHTT-S--HHHHHHHHHHHHHHHTTTTTS-HHHHHHHHHHHHHHHT-----TT--HHHHHHHHHHHHHHHHTT-B--GGGHHHHHHHHHHH-TTS-HHHHHHHHHGGGGSB-TTS-HHHHHHHHHHHHHHHHHHHHHHHHHHHHHHHHHH--S-----TTS-TTEEE-TTT---EEE-HHHHHHHHHHHHHHHHHHGGG-GGGHHHHHHHHHHHHHHHHHHHH---HHHHHHHHHHHHHHHHHHHTPPPPP--GGGGGGG------PPP----